Protein AF-A0A3M4VG37-F1 (afdb_monomer)

Foldseek 3Di:
DDPPPPPFLQQPFFFDPLLLVLLVDAPDDDPDDPDDLVPDQKFWEQEWAKAWWFFPPWPCRPPTQAADPQQQEDPDDDDDGTGIAIAHDWFFKKWKQFPVVLDIWIFTAHLSQLWTATFDDDPVNQQAQDGDGPGGTANTDMDGQQIKMWMAIDNGGGGNVVRVCCSPDPVCSVVHTDIDGSVVCLVPVGDHQKHQLVCCCSGHDLEHENGGDPPQTCVVPQAGQDQDDDDPPDPDRRMHHHRHYSSSNSSRDNGSRSHMYGYHYDVHD

Nearest PDB structures (foldseek):
  2w2x-assembly2_C  TM=2.788E-01  e=9.645E-01  Homo sapiens
  2k2j-assembly1_A  TM=3.184E-01  e=2.415E+00  unclassified
  8xuu-assembly1_A  TM=2.069E-01  e=2.272E+00  Severe acute respiratory syndrome coronavirus 2
  8whu-assembly1_C  TM=1.652E-01  e=6.428E+00  Severe acute respiratory syndrome coronavirus 2

Secondary structure (DSSP, 8-state):
------------TT--HHHHHHHHS-SS-SS-SS--TTSSSEEEEEEEEEEE---TTSSSTT---PPPGGG----PPPPSS--EEEEE--SEEEEEEETTTTEEEEEEE-TTT--EEEE---TTTTT-S-----SPEESSEEEETT-EEEEEEESSPPPHHHHHHHHH-HHHHHHHSEEEEHHHHHHHS--TTEEEGGGHHHHBTTEESSS-----TTTTSSS-SSPPP--TT--SPPP----EEHHHHHHHSS-TTS-EEEEE-----

Mean predicted aligned error: 6.9 Å

Structure (mmCIF, N/CA/C/O backbone):
data_AF-A0A3M4VG37-F1
#
_entry.id   AF-A0A3M4VG37-F1
#
loop_
_atom_site.group_PDB
_atom_site.id
_atom_site.type_symbol
_atom_site.label_atom_id
_atom_site.label_alt_id
_atom_site.label_comp_id
_atom_site.label_asym_id
_atom_site.label_entity_id
_atom_site.label_seq_id
_atom_site.pdbx_PDB_ins_code
_atom_site.Cartn_x
_atom_site.Cartn_y
_atom_site.Cartn_z
_atom_site.occupancy
_atom_site.B_iso_or_equiv
_atom_site.auth_seq_id
_atom_site.auth_comp_id
_atom_site.auth_asym_id
_atom_site.auth_atom_id
_atom_site.pdbx_PDB_model_num
ATOM 1 N N . MET A 1 1 ? 13.703 36.104 -24.703 1.00 35.47 1 MET A N 1
ATOM 2 C CA . MET A 1 1 ? 13.806 34.677 -24.328 1.00 35.47 1 MET A CA 1
ATOM 3 C C . MET A 1 1 ? 13.484 34.556 -22.850 1.00 35.47 1 MET A C 1
ATOM 5 O O . MET A 1 1 ? 14.279 35.004 -22.038 1.00 35.47 1 MET A O 1
ATOM 9 N N . LYS A 1 2 ? 12.291 34.064 -22.498 1.00 29.88 2 LYS A N 1
ATOM 10 C CA . LYS A 1 2 ? 11.946 33.754 -21.105 1.00 29.88 2 LYS A CA 1
ATOM 11 C C . LYS A 1 2 ? 12.393 32.321 -20.839 1.00 29.88 2 LYS A C 1
ATOM 13 O O . LYS A 1 2 ? 11.834 31.387 -21.402 1.00 29.88 2 LYS A O 1
ATOM 18 N N . THR A 1 3 ? 13.442 32.170 -20.045 1.00 31.95 3 THR A N 1
ATOM 19 C CA . THR A 1 3 ? 13.878 30.897 -19.477 1.00 31.95 3 THR A CA 1
ATOM 20 C C . THR A 1 3 ? 12.793 30.422 -18.514 1.00 31.95 3 THR A C 1
ATOM 22 O O . THR A 1 3 ? 12.693 30.907 -17.389 1.00 31.95 3 THR A O 1
ATOM 25 N N . HIS A 1 4 ? 11.942 29.500 -18.962 1.00 31.55 4 HIS A N 1
ATOM 26 C CA . HIS A 1 4 ? 11.122 28.713 -18.049 1.00 31.55 4 HIS A CA 1
ATOM 27 C C . HIS A 1 4 ? 12.062 27.757 -17.314 1.00 31.55 4 HIS A C 1
ATOM 29 O O . HIS A 1 4 ? 12.487 26.740 -17.854 1.00 31.55 4 HIS A O 1
ATOM 35 N N . ALA A 1 5 ? 12.437 28.123 -16.090 1.00 33.31 5 ALA A N 1
ATOM 36 C CA . ALA A 1 5 ? 12.978 27.166 -15.146 1.00 33.31 5 ALA A CA 1
ATOM 37 C C . ALA A 1 5 ? 11.839 26.206 -14.788 1.00 33.31 5 ALA A C 1
ATOM 39 O O . ALA A 1 5 ? 10.985 26.524 -13.962 1.00 33.31 5 ALA A O 1
ATOM 40 N N . THR A 1 6 ? 11.790 25.056 -15.457 1.00 32.72 6 THR A N 1
ATOM 41 C CA . THR A 1 6 ? 10.975 23.925 -15.022 1.00 32.72 6 THR A CA 1
ATOM 42 C C . THR A 1 6 ? 11.523 23.488 -13.670 1.00 32.72 6 THR A C 1
ATOM 44 O O . THR A 1 6 ? 12.530 22.782 -13.591 1.00 32.72 6 THR A O 1
ATOM 47 N N . VAL A 1 7 ? 10.908 23.968 -12.590 1.00 34.19 7 VAL A N 1
ATOM 48 C CA . VAL A 1 7 ? 11.133 23.428 -11.251 1.00 34.19 7 VAL A CA 1
ATOM 49 C C . VAL A 1 7 ? 10.607 22.001 -11.302 1.00 34.19 7 VAL A C 1
ATOM 51 O O . VAL A 1 7 ? 9.405 21.779 -11.206 1.00 34.19 7 VAL A O 1
ATOM 54 N N . ARG A 1 8 ? 11.501 21.032 -11.533 1.00 38.19 8 ARG A N 1
ATOM 55 C CA . ARG A 1 8 ? 11.167 19.618 -11.358 1.00 38.19 8 ARG A CA 1
ATOM 56 C C . ARG A 1 8 ? 10.624 19.465 -9.935 1.00 38.19 8 ARG A C 1
ATOM 58 O O . ARG A 1 8 ? 11.316 19.905 -9.009 1.00 38.19 8 ARG A O 1
ATOM 65 N N . PRO A 1 9 ? 9.436 18.876 -9.726 1.00 43.72 9 PRO A N 1
ATOM 66 C CA . PRO A 1 9 ? 8.997 18.564 -8.380 1.00 43.72 9 PRO A CA 1
ATOM 67 C C . PRO A 1 9 ? 10.069 17.678 -7.743 1.00 43.72 9 PRO A C 1
ATOM 69 O O . PRO A 1 9 ? 10.411 16.618 -8.264 1.00 43.72 9 PRO A O 1
ATOM 72 N N . MET A 1 10 ? 10.672 18.150 -6.650 1.00 51.19 10 MET A N 1
ATOM 73 C CA . MET A 1 10 ? 11.638 17.362 -5.892 1.00 51.19 10 MET A CA 1
ATOM 74 C C . MET A 1 10 ? 10.906 16.152 -5.313 1.00 51.19 10 MET A C 1
ATOM 76 O O . MET A 1 10 ? 10.253 16.247 -4.277 1.00 51.19 10 MET A O 1
ATOM 80 N N . THR A 1 11 ? 11.012 15.011 -5.980 1.00 59.09 11 THR A N 1
ATOM 81 C CA . THR A 1 11 ? 10.562 13.720 -5.459 1.00 59.09 11 THR A CA 1
ATOM 82 C C . THR A 1 11 ? 11.385 13.406 -4.212 1.00 59.09 11 THR A C 1
ATOM 84 O O . THR A 1 11 ? 12.612 13.348 -4.292 1.00 59.09 11 THR A O 1
ATOM 87 N N . LYS A 1 12 ? 10.758 13.238 -3.045 1.00 79.06 12 LYS A N 1
ATOM 88 C CA . LYS A 1 12 ? 11.485 13.194 -1.757 1.00 79.06 12 LYS A CA 1
ATOM 89 C C . LYS A 1 12 ? 11.958 11.795 -1.347 1.00 79.06 12 LYS A C 1
ATOM 91 O O . LYS A 1 12 ? 12.623 11.649 -0.328 1.00 79.06 12 LYS A O 1
ATOM 96 N N . LYS A 1 13 ? 11.682 10.770 -2.159 1.00 92.88 13 LYS A N 1
ATOM 97 C CA . LYS A 1 13 ? 11.879 9.350 -1.813 1.00 92.88 13 LYS A CA 1
ATOM 98 C C . LYS A 1 13 ? 13.266 8.786 -2.169 1.00 92.88 13 LYS A C 1
ATOM 100 O O . LYS A 1 13 ? 13.435 7.575 -2.232 1.00 92.88 13 LYS A O 1
ATOM 105 N N . HIS A 1 14 ? 14.275 9.635 -2.387 1.00 91.06 14 HIS A N 1
ATOM 106 C CA . HIS A 1 14 ? 15.647 9.223 -2.767 1.00 91.06 14 HIS A CA 1
ATOM 107 C C . HIS A 1 14 ? 16.494 8.673 -1.605 1.00 91.06 14 HIS A C 1
ATOM 109 O O . HIS A 1 14 ? 17.624 8.212 -1.810 1.00 91.06 14 HIS A O 1
ATOM 115 N N . GLY A 1 15 ? 15.973 8.740 -0.378 1.00 87.00 15 GLY A N 1
ATOM 116 C CA . GLY A 1 15 ? 16.678 8.313 0.823 1.00 87.00 15 GLY A CA 1
ATOM 117 C C . GLY A 1 15 ? 17.767 9.303 1.223 1.00 87.00 15 GLY A C 1
ATOM 118 O O . GLY A 1 15 ? 18.923 9.167 0.818 1.00 87.00 15 GLY A O 1
ATOM 119 N N . THR A 1 16 ? 17.415 10.282 2.047 1.00 90.69 16 THR A N 1
ATOM 120 C CA . THR A 1 16 ? 18.347 11.230 2.668 1.00 90.69 16 THR A CA 1
ATOM 121 C C . THR A 1 16 ? 19.398 10.517 3.527 1.00 90.69 16 THR A C 1
ATOM 123 O O . THR A 1 16 ? 19.263 9.347 3.896 1.00 90.69 16 THR A O 1
ATOM 126 N N . LEU A 1 17 ? 20.466 11.228 3.908 1.00 89.25 17 LEU A N 1
ATOM 127 C CA . LEU A 1 17 ? 21.477 10.679 4.819 1.00 89.25 17 LEU A CA 1
ATOM 128 C C . LEU A 1 17 ? 20.859 10.214 6.149 1.00 89.25 17 LEU A C 1
ATOM 130 O O . LEU A 1 17 ? 21.257 9.176 6.679 1.00 89.25 17 LEU A O 1
ATOM 134 N N . GLN A 1 18 ? 19.887 10.961 6.679 1.00 89.06 18 GLN A N 1
ATOM 135 C CA . GLN A 1 18 ? 19.190 10.609 7.915 1.00 89.06 18 GLN A CA 1
ATOM 136 C C . GLN A 1 18 ? 18.377 9.322 7.753 1.00 89.06 18 GLN A C 1
ATOM 138 O O . GLN A 1 18 ? 18.477 8.437 8.598 1.00 89.06 18 GLN A O 1
ATOM 143 N N . GLU A 1 19 ? 17.647 9.176 6.651 1.00 92.12 19 GLU A N 1
ATOM 144 C CA . GLU A 1 19 ? 16.855 7.978 6.353 1.00 92.12 19 GLU A CA 1
ATOM 145 C C . GLU A 1 19 ? 17.741 6.751 6.153 1.00 92.12 19 GLU A C 1
ATOM 147 O O . GLU A 1 19 ? 17.503 5.711 6.759 1.00 92.12 19 GLU A O 1
ATOM 152 N N . ARG A 1 20 ? 18.848 6.879 5.415 1.00 91.62 20 ARG A N 1
ATOM 153 C CA . ARG A 1 20 ? 19.833 5.795 5.262 1.00 91.62 20 ARG A CA 1
ATOM 154 C C . ARG A 1 20 ? 20.447 5.377 6.596 1.00 91.62 20 ARG A C 1
ATOM 156 O O . ARG A 1 20 ? 20.689 4.193 6.813 1.00 91.62 20 ARG A O 1
ATOM 163 N N . ARG A 1 21 ? 20.707 6.330 7.499 1.00 88.12 21 ARG A N 1
ATOM 164 C CA . ARG A 1 21 ? 21.169 6.028 8.864 1.00 88.12 21 ARG A CA 1
ATOM 165 C C . ARG A 1 21 ? 20.077 5.316 9.661 1.00 88.12 21 ARG A C 1
ATOM 167 O O . ARG A 1 21 ? 20.356 4.273 10.244 1.00 88.12 21 ARG A O 1
ATOM 174 N N . GLY A 1 22 ? 18.849 5.829 9.631 1.00 85.75 22 GLY A N 1
ATOM 175 C CA . GLY A 1 22 ? 17.688 5.222 10.286 1.00 85.75 22 GLY A CA 1
ATOM 176 C C . GLY A 1 22 ? 17.331 3.836 9.743 1.00 85.75 22 GLY A C 1
ATOM 177 O O . GLY A 1 22 ? 16.797 3.020 10.479 1.00 85.75 22 GLY A O 1
ATOM 178 N N . ALA A 1 23 ? 17.664 3.541 8.484 1.00 86.69 23 ALA A N 1
ATOM 179 C CA . ALA A 1 23 ? 17.475 2.235 7.855 1.00 86.69 23 ALA A CA 1
ATOM 180 C C . ALA A 1 23 ? 18.601 1.232 8.171 1.00 86.69 23 ALA A C 1
ATOM 182 O O . ALA A 1 23 ? 18.433 0.036 7.946 1.00 86.69 23 ALA A O 1
ATOM 183 N N . ARG A 1 24 ? 19.746 1.696 8.694 1.00 84.12 24 ARG A N 1
ATOM 184 C CA . ARG A 1 24 ? 20.880 0.844 9.101 1.00 84.12 24 ARG A CA 1
ATOM 185 C C . ARG A 1 24 ? 20.904 0.536 10.589 1.00 84.12 24 ARG A C 1
ATOM 187 O O . ARG A 1 24 ? 21.300 -0.558 10.971 1.00 84.12 24 ARG A O 1
ATOM 194 N N . PHE A 1 25 ? 20.536 1.509 11.416 1.00 75.94 25 PHE A N 1
ATOM 195 C CA . PHE A 1 25 ? 20.548 1.372 12.867 1.00 75.94 25 PHE A CA 1
ATOM 196 C C . PHE A 1 25 ? 19.124 1.245 13.370 1.00 75.94 25 PHE A C 1
ATOM 198 O O . PHE A 1 25 ? 18.238 1.960 12.905 1.00 75.94 25 PHE A O 1
ATOM 205 N N . ASP A 1 26 ? 18.887 0.317 14.288 1.00 67.69 26 ASP A N 1
ATOM 206 C CA . ASP A 1 26 ? 17.585 0.227 14.933 1.00 67.69 26 ASP A CA 1
ATOM 207 C C . ASP A 1 26 ? 17.394 1.454 15.825 1.00 67.69 26 ASP A C 1
ATOM 209 O O . ASP A 1 26 ? 18.296 1.857 16.556 1.00 67.69 26 ASP A O 1
ATOM 213 N N . LYS A 1 27 ? 16.198 2.047 15.783 1.00 67.56 27 LYS A N 1
ATOM 214 C CA . LYS A 1 27 ? 15.814 3.134 16.699 1.00 67.56 27 LYS A CA 1
ATOM 215 C C . LYS A 1 27 ? 15.576 2.625 18.133 1.00 67.56 27 LYS A C 1
ATOM 217 O O . LYS A 1 27 ? 15.272 3.411 19.025 1.00 67.56 27 LYS A O 1
ATOM 222 N N . SER A 1 28 ? 15.726 1.316 18.356 1.00 52.03 28 SER A N 1
ATOM 223 C CA . SER A 1 28 ? 15.641 0.662 19.662 1.00 52.03 28 SER A CA 1
ATOM 224 C C . SER A 1 28 ? 17.012 0.658 20.360 1.00 52.03 28 SER A C 1
ATOM 226 O O . SER A 1 28 ? 18.006 0.320 19.720 1.00 52.03 28 SER A O 1
ATOM 228 N N . PRO A 1 29 ? 17.104 0.987 21.663 1.00 44.47 29 PRO A N 1
ATOM 229 C CA . PRO A 1 29 ? 18.380 1.030 22.377 1.00 44.47 29 PRO A CA 1
ATOM 230 C C . PRO A 1 29 ? 19.070 -0.345 22.467 1.00 44.47 29 PRO A C 1
ATOM 232 O O . PRO A 1 29 ? 18.426 -1.394 22.544 1.00 44.47 29 PRO A O 1
ATOM 235 N N . SER A 1 30 ? 20.404 -0.293 22.499 1.00 45.81 30 SER A N 1
ATOM 236 C CA . SER A 1 30 ? 21.427 -1.293 22.138 1.00 45.81 30 SER A CA 1
ATOM 237 C C . SER A 1 30 ? 21.475 -2.633 22.894 1.00 45.81 30 SER A C 1
ATOM 239 O O . SER A 1 30 ? 22.479 -3.332 22.808 1.00 45.81 30 SER A O 1
ATOM 241 N N . SER A 1 31 ? 20.434 -3.030 23.627 1.00 40.06 31 SER A N 1
ATOM 242 C CA . SER A 1 31 ? 20.421 -4.298 24.382 1.00 40.06 31 SER A CA 1
ATOM 243 C C . SER A 1 31 ? 19.651 -5.435 23.695 1.00 40.06 31 SER A C 1
ATOM 245 O O . SER A 1 31 ? 19.297 -6.418 24.344 1.00 40.06 31 SER A O 1
ATOM 247 N N . ALA A 1 32 ? 19.338 -5.329 22.406 1.00 40.19 32 ALA A N 1
ATOM 248 C CA . ALA A 1 32 ? 18.597 -6.373 21.711 1.00 40.19 32 ALA A CA 1
ATOM 249 C C . ALA A 1 32 ? 19.204 -6.640 20.337 1.00 40.19 32 ALA A C 1
ATOM 251 O O . ALA A 1 32 ? 18.885 -5.979 19.356 1.00 40.19 32 ALA A O 1
ATOM 252 N N . THR A 1 33 ? 20.016 -7.691 20.254 1.00 40.53 33 THR A N 1
ATOM 253 C CA . THR A 1 33 ? 19.968 -8.591 19.099 1.00 40.53 33 THR A CA 1
ATOM 254 C C . THR A 1 33 ? 18.494 -8.837 18.769 1.00 40.53 33 THR A C 1
ATOM 256 O O . THR A 1 33 ? 17.703 -8.982 19.697 1.00 40.53 33 THR A O 1
ATOM 259 N N . CYS A 1 34 ? 18.131 -8.828 17.487 1.00 48.66 34 CYS A N 1
ATOM 260 C CA . CYS A 1 34 ? 16.787 -8.984 16.911 1.00 48.66 34 CYS A CA 1
ATOM 261 C C . CYS A 1 34 ? 15.961 -10.151 17.520 1.00 48.66 34 CYS A C 1
ATOM 263 O O . CYS A 1 34 ? 15.802 -11.199 16.905 1.00 48.66 34 CYS A O 1
ATOM 265 N N . ALA A 1 35 ? 15.500 -10.011 18.767 1.00 43.69 35 ALA A N 1
ATOM 266 C CA . ALA A 1 35 ? 15.023 -11.127 19.589 1.00 43.69 35 ALA A CA 1
ATOM 267 C C . ALA A 1 35 ? 13.894 -10.750 20.568 1.00 43.69 35 ALA A C 1
ATOM 269 O O . ALA A 1 35 ? 13.543 -11.551 21.426 1.00 43.69 35 ALA A O 1
ATOM 270 N N . CYS A 1 36 ? 13.275 -9.569 20.458 1.00 43.66 36 CYS A N 1
ATOM 271 C CA . CYS A 1 36 ? 12.002 -9.327 21.149 1.00 43.66 36 CYS A CA 1
ATOM 272 C C . CYS A 1 36 ? 11.150 -8.278 20.417 1.00 43.66 36 CYS A C 1
ATOM 274 O O . CYS A 1 36 ? 11.312 -7.073 20.606 1.00 43.66 36 CYS A O 1
ATOM 276 N N . SER A 1 37 ? 10.240 -8.771 19.579 1.00 45.16 37 SER A N 1
ATOM 277 C CA . SER A 1 37 ? 9.314 -8.071 18.673 1.00 45.16 37 SER A CA 1
ATOM 278 C C . SER A 1 37 ? 8.102 -7.408 19.360 1.00 45.16 37 SER A C 1
ATOM 280 O O . SER A 1 37 ? 7.092 -7.138 18.716 1.00 45.16 37 SER A O 1
ATOM 282 N N . LEU A 1 38 ? 8.177 -7.137 20.668 1.00 50.97 38 LEU A N 1
ATOM 283 C CA . LEU A 1 38 ? 7.037 -6.704 21.498 1.00 50.97 38 LEU A CA 1
ATOM 284 C C . LEU A 1 38 ? 7.180 -5.295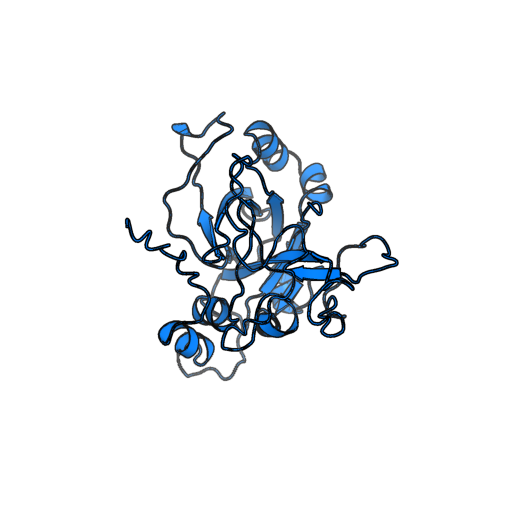 22.103 1.00 50.97 38 LEU A C 1
ATOM 286 O O . LEU A 1 38 ? 6.348 -4.898 22.914 1.00 50.97 38 LEU A O 1
ATOM 290 N N . LYS A 1 39 ? 8.232 -4.534 21.766 1.00 50.72 39 LYS A N 1
ATOM 291 C CA . LYS A 1 39 ? 8.561 -3.287 22.490 1.00 50.72 39 LYS A CA 1
ATOM 292 C C . LYS A 1 39 ? 7.771 -2.048 22.057 1.00 50.72 39 LYS A C 1
ATOM 294 O O . LYS A 1 39 ? 7.610 -1.143 22.868 1.00 50.72 39 LYS A O 1
ATOM 299 N N . THR A 1 40 ? 7.260 -1.990 20.831 1.00 60.28 40 THR A N 1
ATOM 300 C CA . THR A 1 40 ? 6.315 -0.944 20.408 1.00 60.28 40 THR A CA 1
ATOM 301 C C . THR A 1 40 ? 4.897 -1.503 20.435 1.00 60.28 40 THR A C 1
ATOM 303 O O . THR A 1 40 ? 4.662 -2.590 19.912 1.00 60.28 40 THR A O 1
ATOM 306 N N . ALA A 1 41 ? 3.955 -0.785 21.057 1.00 83.19 41 ALA A N 1
ATOM 307 C CA . ALA A 1 41 ? 2.544 -1.194 21.109 1.00 83.19 41 ALA A CA 1
ATOM 308 C C . ALA A 1 41 ? 1.915 -1.285 19.706 1.00 83.19 41 ALA A C 1
ATOM 310 O O . ALA A 1 41 ? 1.026 -2.106 19.467 1.00 83.19 41 ALA A O 1
ATOM 311 N N . ASP A 1 42 ? 2.461 -0.500 18.779 1.00 92.56 42 ASP A N 1
ATOM 312 C CA . ASP A 1 42 ? 1.979 -0.368 17.418 1.00 92.56 42 ASP A CA 1
ATOM 313 C C . ASP A 1 42 ? 2.941 -0.974 16.393 1.00 92.56 42 ASP A C 1
ATOM 315 O O . ASP A 1 42 ? 4.143 -1.139 16.629 1.00 92.56 42 ASP A O 1
ATOM 319 N N . ILE A 1 43 ? 2.387 -1.278 15.227 1.00 95.12 43 ILE A N 1
ATOM 320 C CA . ILE A 1 43 ? 3.075 -1.776 14.041 1.00 95.12 43 ILE A CA 1
ATOM 321 C C . ILE A 1 43 ? 2.895 -0.782 12.897 1.00 95.12 43 ILE A C 1
ATOM 323 O O . ILE A 1 43 ? 1.799 -0.255 12.692 1.00 95.12 43 ILE A O 1
ATOM 327 N N . ALA A 1 44 ? 3.976 -0.518 12.157 1.00 97.12 44 ALA A N 1
ATOM 328 C CA . ALA A 1 44 ? 3.893 0.304 10.960 1.00 97.12 44 ALA A CA 1
ATOM 329 C C . ALA A 1 44 ? 3.483 -0.546 9.750 1.00 97.12 44 ALA A C 1
ATOM 331 O O . ALA A 1 44 ? 3.987 -1.655 9.539 1.00 97.12 44 ALA A O 1
ATOM 332 N N . ILE A 1 45 ? 2.571 -0.002 8.952 1.00 98.56 45 ILE A N 1
ATOM 333 C CA . ILE A 1 45 ? 1.975 -0.651 7.787 1.00 98.56 45 ILE A CA 1
ATOM 334 C C . ILE A 1 45 ? 2.236 0.241 6.576 1.00 98.56 45 ILE A C 1
ATOM 336 O O . ILE A 1 45 ? 1.774 1.381 6.537 1.00 98.56 45 ILE A O 1
ATOM 340 N N . VAL A 1 46 ? 2.963 -0.268 5.584 1.00 98.62 46 VAL A N 1
ATOM 341 C CA . VAL A 1 46 ? 3.206 0.430 4.315 1.00 98.62 46 VAL A C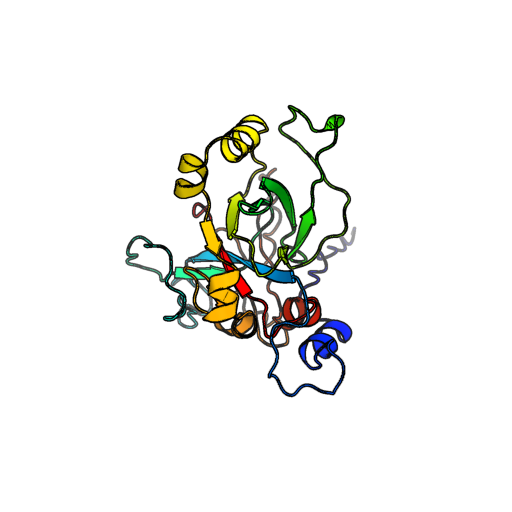A 1
ATOM 342 C C . VAL A 1 46 ? 2.257 -0.129 3.254 1.00 98.62 46 VAL A C 1
ATOM 344 O O . VAL A 1 46 ? 2.460 -1.253 2.785 1.00 98.62 46 VAL A O 1
ATOM 347 N N . PRO A 1 47 ? 1.198 0.601 2.873 1.00 98.31 47 PRO A N 1
ATOM 348 C CA . PRO A 1 47 ? 0.315 0.145 1.819 1.00 98.31 47 PRO A CA 1
ATOM 349 C C . PRO A 1 47 ? 1.002 0.272 0.453 1.00 98.31 47 PRO A C 1
ATOM 351 O O . PRO A 1 47 ? 1.637 1.275 0.130 1.00 98.31 47 PRO A O 1
ATOM 354 N N . VAL A 1 48 ? 0.858 -0.772 -0.350 1.00 98.31 48 VAL A N 1
ATOM 355 C CA . VAL A 1 48 ? 1.250 -0.844 -1.760 1.00 98.31 48 VAL A CA 1
ATOM 356 C C . VAL A 1 48 ? 0.040 -1.328 -2.556 1.00 98.31 48 VAL A C 1
ATOM 358 O O . VAL A 1 48 ? -0.995 -1.639 -1.972 1.00 98.31 48 VAL A O 1
ATOM 361 N N . ARG A 1 49 ? 0.143 -1.417 -3.878 1.00 97.19 49 ARG A N 1
ATOM 362 C CA . ARG A 1 49 ? -0.941 -1.914 -4.734 1.00 97.19 49 ARG A CA 1
ATOM 363 C C . ARG A 1 49 ? -0.487 -3.034 -5.647 1.00 97.19 49 ARG A C 1
ATOM 365 O O . ARG A 1 49 ? 0.686 -3.101 -6.025 1.00 97.19 49 ARG A O 1
ATOM 372 N N . TYR A 1 50 ? -1.438 -3.867 -6.049 1.00 96.31 50 TYR A N 1
ATOM 373 C CA . TYR A 1 50 ? -1.261 -4.710 -7.225 1.00 96.31 50 TYR A CA 1
ATOM 374 C C . TYR A 1 50 ? -1.130 -3.846 -8.480 1.00 96.31 50 TYR A C 1
ATOM 376 O O . TYR A 1 50 ? -1.808 -2.832 -8.632 1.00 96.31 50 TYR A O 1
ATOM 384 N N . ALA A 1 51 ? -0.256 -4.256 -9.389 1.00 95.31 51 ALA A N 1
ATOM 385 C CA . ALA A 1 51 ? -0.092 -3.622 -10.686 1.00 95.31 51 ALA A CA 1
ATOM 386 C C . ALA A 1 51 ? 0.336 -4.649 -11.736 1.00 95.31 51 ALA A C 1
ATOM 388 O O . ALA A 1 51 ? 0.717 -5.778 -11.419 1.00 95.31 51 ALA A O 1
ATOM 389 N N . LEU A 1 52 ? 0.292 -4.237 -12.999 1.00 95.06 52 LEU A N 1
ATOM 390 C CA . LEU A 1 52 ? 0.939 -4.971 -14.078 1.00 95.06 52 LEU A CA 1
ATOM 391 C C . LEU A 1 52 ? 2.442 -4.694 -14.044 1.00 95.06 52 LEU A C 1
ATOM 393 O O . LEU A 1 52 ? 2.867 -3.553 -13.855 1.00 95.06 52 LEU A O 1
ATOM 397 N N . ASP A 1 53 ? 3.224 -5.750 -14.223 1.00 95.38 53 ASP A N 1
ATOM 398 C CA . ASP A 1 53 ? 4.671 -5.670 -14.385 1.00 95.38 53 ASP A CA 1
ATOM 399 C C . ASP A 1 53 ? 5.036 -5.051 -15.748 1.00 95.38 53 ASP A C 1
ATOM 401 O O . ASP A 1 53 ? 4.154 -4.698 -16.548 1.00 95.38 53 ASP A O 1
ATOM 405 N N . ARG A 1 54 ? 6.342 -4.908 -16.001 1.00 94.62 54 ARG A N 1
ATOM 406 C CA . ARG A 1 54 ? 6.880 -4.331 -17.237 1.00 94.62 54 ARG A CA 1
ATOM 407 C C . ARG A 1 54 ? 6.249 -4.997 -18.457 1.00 94.62 54 ARG A C 1
ATOM 409 O O . ARG A 1 54 ? 6.042 -6.212 -18.501 1.00 94.62 54 ARG A O 1
ATOM 416 N N . SER A 1 55 ? 5.884 -4.174 -19.433 1.00 93.25 55 SER A N 1
ATOM 417 C CA . SER A 1 55 ? 5.318 -4.662 -20.685 1.00 93.25 55 SER A CA 1
ATOM 418 C C . SER A 1 55 ? 6.412 -5.043 -21.672 1.00 93.25 55 SER A C 1
ATOM 420 O O . SER A 1 55 ? 7.578 -4.737 -21.461 1.00 93.25 55 SER A O 1
ATOM 422 N N . HIS A 1 56 ? 6.033 -5.634 -22.804 1.00 92.06 56 HIS A N 1
ATOM 423 C CA . HIS A 1 56 ? 6.950 -5.862 -23.922 1.00 92.06 56 HIS A CA 1
ATOM 424 C C . HIS A 1 56 ? 7.398 -4.578 -24.647 1.00 92.06 56 HIS A C 1
ATOM 426 O O . HIS A 1 56 ? 8.305 -4.653 -25.470 1.00 92.06 56 HIS A O 1
ATOM 432 N N . TYR A 1 57 ? 6.764 -3.432 -24.375 1.00 91.94 57 TYR A N 1
ATOM 433 C CA . TYR A 1 57 ? 7.165 -2.100 -24.845 1.00 91.94 57 TYR A CA 1
ATOM 434 C C . TYR A 1 57 ? 8.012 -1.330 -23.821 1.00 91.94 57 TYR A C 1
ATOM 436 O O . TYR A 1 57 ? 8.452 -0.220 -24.123 1.00 91.94 57 TYR A O 1
ATOM 444 N N . ASP A 1 58 ? 8.222 -1.883 -22.621 1.00 94.25 58 ASP A N 1
ATOM 445 C CA . ASP A 1 58 ? 9.156 -1.308 -21.654 1.00 94.25 58 ASP A CA 1
ATOM 446 C C . ASP A 1 58 ? 10.576 -1.296 -22.245 1.00 94.25 58 ASP A C 1
ATOM 448 O O . ASP A 1 58 ? 10.915 -2.092 -23.124 1.00 94.25 58 ASP A O 1
ATOM 452 N N . VAL A 1 59 ? 11.414 -0.375 -21.772 1.00 92.88 59 VAL A N 1
ATOM 453 C CA . VAL A 1 59 ? 12.797 -0.241 -22.242 1.00 92.88 59 VAL A CA 1
ATOM 454 C C . VAL A 1 59 ? 13.668 -1.444 -21.871 1.00 92.88 59 VAL A C 1
ATOM 456 O O . VAL A 1 59 ? 14.626 -1.734 -22.585 1.00 92.88 59 VAL A O 1
ATOM 459 N N . ASP A 1 60 ? 13.329 -2.152 -20.790 1.00 94.38 60 ASP A N 1
ATOM 460 C CA . ASP A 1 60 ? 13.919 -3.438 -20.424 1.00 94.38 60 ASP A CA 1
ATOM 461 C C . ASP A 1 60 ? 12.804 -4.408 -19.979 1.00 94.38 60 ASP A C 1
ATOM 463 O O . ASP A 1 60 ? 12.528 -4.563 -18.780 1.00 94.38 60 ASP A O 1
ATOM 467 N N . PRO A 1 61 ? 12.133 -5.062 -20.949 1.00 92.69 61 PRO A N 1
ATOM 468 C CA . PRO A 1 61 ? 10.947 -5.883 -20.715 1.00 92.69 61 PRO A CA 1
ATOM 469 C C . PRO A 1 61 ? 11.263 -7.217 -20.019 1.00 92.69 61 PRO A C 1
ATOM 471 O O . PRO A 1 61 ? 10.353 -7.906 -19.562 1.00 92.69 61 PRO A O 1
ATOM 474 N N . ALA A 1 62 ? 12.541 -7.609 -19.945 1.00 93.38 62 ALA A N 1
ATOM 475 C CA . ALA A 1 62 ? 12.972 -8.848 -19.300 1.00 93.38 62 ALA A CA 1
ATOM 476 C C . ALA A 1 62 ? 13.204 -8.677 -17.788 1.00 93.38 62 ALA A C 1
ATOM 478 O O . ALA A 1 62 ? 13.184 -9.663 -17.047 1.00 93.38 62 ALA A O 1
ATOM 479 N N . GLN A 1 63 ? 13.398 -7.444 -17.313 1.00 94.50 63 GLN A N 1
ATOM 480 C CA . GLN A 1 63 ? 13.654 -7.131 -15.907 1.00 94.50 63 GLN A CA 1
ATOM 481 C C . GLN A 1 63 ? 12.354 -7.087 -15.080 1.00 94.50 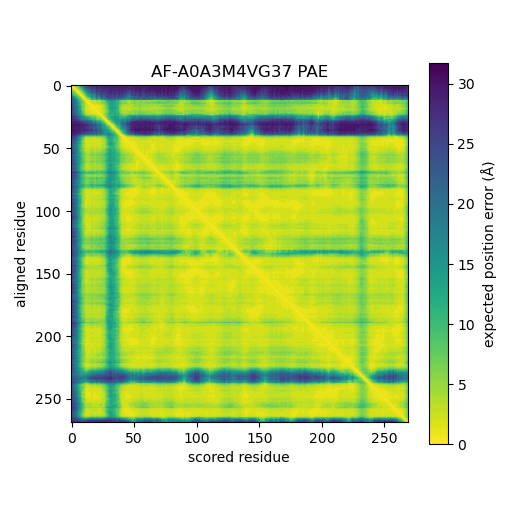63 GLN A C 1
ATOM 483 O O . GLN A 1 63 ? 11.964 -6.065 -14.512 1.00 94.50 63 GLN A O 1
ATOM 488 N N . LEU A 1 64 ? 11.673 -8.229 -15.020 1.00 94.62 64 LEU A N 1
ATOM 489 C CA . LEU A 1 64 ? 10.423 -8.417 -14.287 1.00 94.62 64 LEU A CA 1
ATOM 490 C C . LEU A 1 64 ? 10.649 -8.485 -12.771 1.00 94.62 64 LEU A C 1
ATOM 492 O O . LEU A 1 64 ? 11.701 -8.916 -12.288 1.00 94.62 64 LEU A O 1
ATOM 496 N N . LYS A 1 65 ? 9.615 -8.132 -12.008 1.00 96.31 65 LYS A N 1
ATOM 497 C CA . LYS A 1 65 ? 9.572 -8.268 -10.548 1.00 96.31 65 LYS A CA 1
ATOM 498 C C . LYS A 1 65 ? 8.228 -8.869 -10.131 1.00 96.31 65 LYS A C 1
ATOM 500 O O . LYS A 1 65 ? 7.384 -8.170 -9.576 1.00 96.31 65 LYS A O 1
ATOM 505 N N . PRO A 1 66 ? 7.992 -10.159 -10.410 1.00 95.62 66 PRO A N 1
ATOM 506 C CA . PRO A 1 66 ? 6.691 -10.775 -10.193 1.00 95.62 66 PRO A CA 1
ATOM 507 C C . PRO A 1 66 ? 6.319 -10.826 -8.708 1.00 95.62 66 PRO A C 1
ATOM 509 O O . PRO A 1 66 ? 7.184 -10.777 -7.830 1.00 95.62 66 PRO A O 1
ATOM 512 N N . LEU A 1 67 ? 5.022 -10.989 -8.431 1.00 96.56 67 LEU A N 1
ATOM 513 C CA . LEU A 1 67 ? 4.504 -11.182 -7.075 1.00 96.56 67 LEU A CA 1
ATOM 514 C C . LEU A 1 67 ? 5.292 -12.268 -6.301 1.00 96.56 67 LEU A C 1
ATOM 516 O O . LEU A 1 67 ? 5.338 -13.422 -6.741 1.00 96.56 67 LEU A O 1
ATOM 520 N N . PRO A 1 68 ? 5.891 -11.949 -5.135 1.00 94.44 68 PRO A N 1
ATOM 521 C CA . PRO A 1 68 ? 6.678 -12.917 -4.369 1.00 94.44 68 PRO A CA 1
ATOM 522 C C . PRO A 1 68 ? 5.867 -14.135 -3.912 1.00 94.44 68 PRO A C 1
ATOM 524 O O . PRO A 1 68 ? 4.792 -13.988 -3.346 1.00 94.44 68 PRO A O 1
ATOM 527 N N . ALA A 1 69 ? 6.396 -15.353 -4.043 1.00 90.88 69 ALA A N 1
ATOM 528 C CA . ALA A 1 69 ? 5.631 -16.586 -3.786 1.00 90.88 69 ALA A CA 1
ATOM 529 C C . ALA A 1 69 ? 4.995 -16.704 -2.380 1.00 90.88 69 ALA A C 1
ATOM 531 O O . ALA A 1 69 ? 3.998 -17.398 -2.213 1.00 90.88 69 ALA A O 1
ATOM 532 N N . ARG A 1 70 ? 5.557 -16.038 -1.361 1.00 86.38 70 ARG A N 1
ATOM 533 C CA . ARG A 1 70 ? 5.114 -16.156 0.041 1.00 86.38 70 ARG A CA 1
ATOM 534 C C . ARG A 1 70 ? 3.909 -15.290 0.420 1.00 86.38 70 ARG A C 1
ATOM 536 O O . ARG A 1 70 ? 3.372 -15.493 1.498 1.00 86.38 70 ARG A O 1
ATOM 543 N N . GLY A 1 71 ? 3.485 -14.341 -0.414 1.00 85.75 71 GLY A N 1
ATOM 544 C CA . GLY A 1 71 ? 2.536 -13.313 0.028 1.00 85.75 71 GLY A CA 1
ATOM 545 C C . GLY A 1 71 ? 1.056 -13.682 -0.009 1.00 85.75 71 GLY A C 1
ATOM 546 O O . GLY A 1 71 ? 0.253 -12.811 0.293 1.00 85.75 71 GLY A O 1
ATOM 547 N N . GLN A 1 72 ? 0.674 -14.918 -0.371 1.00 92.31 72 GLN A N 1
ATOM 548 C CA . GLN A 1 72 ? -0.732 -15.374 -0.379 1.00 92.31 72 GLN A CA 1
ATOM 549 C C . GLN A 1 72 ? -1.680 -14.335 -1.018 1.00 92.31 72 GLN A C 1
ATOM 551 O O . GLN A 1 72 ? -2.577 -13.789 -0.374 1.00 92.31 72 GLN A O 1
ATOM 556 N N . TRP A 1 73 ? -1.385 -13.981 -2.268 1.00 94.00 73 TRP A N 1
ATOM 557 C CA . TRP A 1 73 ? -2.016 -12.864 -2.969 1.00 94.00 73 TRP A CA 1
ATOM 558 C C . TRP A 1 73 ? -3.491 -13.106 -3.270 1.00 94.00 73 TRP A C 1
ATOM 560 O O . TRP A 1 73 ? -3.942 -14.250 -3.358 1.00 94.00 73 TRP A O 1
ATOM 570 N N . SER A 1 74 ? -4.215 -12.009 -3.491 1.00 89.38 74 SER A N 1
ATOM 571 C CA . SER A 1 74 ? -5.588 -12.038 -3.987 1.00 89.38 74 SER A CA 1
ATOM 572 C C . SER A 1 74 ? -5.668 -12.911 -5.253 1.00 89.38 74 SER A C 1
ATOM 574 O O . SER A 1 74 ? -4.717 -12.936 -6.043 1.00 89.38 74 SER A O 1
ATOM 576 N N . PRO A 1 75 ? -6.776 -13.638 -5.476 1.00 88.31 75 PRO A N 1
ATOM 577 C CA . PRO A 1 75 ? -6.948 -14.461 -6.668 1.00 88.31 75 PRO A CA 1
ATOM 578 C C . PRO A 1 75 ? -7.135 -13.566 -7.901 1.00 88.31 75 PRO A C 1
ATOM 580 O O . PRO A 1 75 ? -8.248 -13.195 -8.265 1.00 88.31 75 PRO A O 1
ATOM 583 N N . LEU A 1 76 ? -6.024 -13.193 -8.533 1.00 89.50 76 LEU A N 1
ATOM 584 C CA . LEU A 1 76 ? -6.018 -12.322 -9.704 1.00 89.50 76 LEU A CA 1
ATOM 585 C C . LEU A 1 76 ? -6.307 -13.119 -10.993 1.00 89.50 76 LEU A C 1
ATOM 587 O O . LEU A 1 76 ? -5.841 -14.257 -11.131 1.00 89.50 76 LEU A O 1
ATOM 591 N N . PRO A 1 77 ? -7.035 -12.541 -11.968 1.00 90.31 77 PRO A N 1
ATOM 592 C CA . PRO A 1 77 ? -7.285 -13.184 -13.255 1.00 90.31 77 PRO A CA 1
ATOM 593 C C . PRO A 1 77 ? -5.992 -13.559 -13.984 1.00 90.31 77 PRO A C 1
ATOM 595 O O . PRO A 1 77 ? -5.033 -12.798 -14.015 1.00 90.31 77 PRO A O 1
ATOM 598 N N . ARG A 1 78 ? -5.952 -14.716 -14.648 1.00 91.06 78 ARG A N 1
ATOM 599 C CA . ARG A 1 78 ? -4.757 -15.108 -15.408 1.00 91.06 78 ARG A CA 1
ATOM 600 C C . ARG A 1 78 ? -4.559 -14.198 -16.624 1.00 91.06 78 ARG A C 1
ATOM 602 O O . ARG A 1 78 ? -5.410 -14.138 -17.509 1.00 91.06 78 ARG A O 1
ATOM 609 N N . LEU A 1 79 ? -3.389 -13.574 -16.707 1.00 90.38 79 LEU A N 1
ATOM 610 C CA . LEU A 1 79 ? -2.979 -12.754 -17.845 1.00 90.38 79 LEU A CA 1
ATOM 611 C C . LEU A 1 79 ? -2.224 -13.580 -18.894 1.00 90.38 79 LEU A C 1
ATOM 613 O O . LEU A 1 79 ? -1.571 -14.574 -18.574 1.00 90.38 79 LEU A O 1
ATOM 617 N N . LYS A 1 80 ? -2.319 -13.163 -20.164 1.00 88.50 80 LYS A N 1
ATOM 618 C CA . LYS A 1 80 ? -1.627 -13.810 -21.296 1.00 88.50 80 LYS A CA 1
ATOM 619 C C . LYS A 1 80 ? -0.311 -13.131 -21.674 1.00 88.50 80 LYS A C 1
ATOM 621 O O . LYS A 1 80 ? 0.594 -13.804 -22.147 1.00 88.50 80 LYS A O 1
ATOM 626 N N . THR A 1 81 ? -0.229 -11.813 -21.511 1.00 85.50 81 THR A N 1
ATOM 627 C CA . THR A 1 81 ? 0.847 -10.980 -22.076 1.00 85.50 81 THR A CA 1
ATOM 628 C C . THR A 1 81 ? 1.728 -10.311 -21.026 1.00 85.50 81 THR A C 1
ATOM 630 O O . THR A 1 81 ? 2.763 -9.761 -21.384 1.00 85.50 81 THR A O 1
ATOM 633 N N . ARG A 1 82 ? 1.328 -10.325 -19.748 1.00 88.12 82 ARG A N 1
ATOM 634 C CA . ARG A 1 82 ? 2.038 -9.665 -18.642 1.00 88.12 82 ARG A CA 1
ATOM 635 C C . ARG A 1 82 ? 1.925 -10.476 -17.353 1.00 88.12 82 ARG A C 1
ATOM 637 O O . ARG A 1 82 ? 1.043 -11.325 -17.230 1.00 88.12 82 ARG A O 1
ATOM 644 N N . SER A 1 83 ? 2.795 -10.186 -16.394 1.00 92.81 83 SER A N 1
ATOM 645 C CA . SER A 1 83 ? 2.717 -10.657 -15.009 1.00 92.81 83 SER A CA 1
ATOM 646 C C . SER A 1 83 ? 2.168 -9.567 -14.089 1.00 92.81 83 SER A C 1
ATOM 648 O O . SER A 1 83 ? 2.164 -8.385 -14.430 1.00 92.81 83 SER A O 1
ATOM 650 N N . TYR A 1 84 ? 1.708 -9.970 -12.907 1.00 95.75 84 TYR A N 1
ATOM 651 C CA . TYR A 1 84 ? 1.423 -9.038 -11.821 1.00 95.75 84 TYR A CA 1
ATOM 652 C C . TYR A 1 84 ? 2.678 -8.758 -10.998 1.00 95.75 84 TYR A C 1
ATOM 654 O O . TYR A 1 84 ? 3.515 -9.642 -10.798 1.00 95.75 84 TYR A O 1
ATOM 662 N N . THR A 1 85 ? 2.749 -7.546 -10.463 1.00 97.31 85 THR A N 1
ATOM 663 C CA . THR A 1 85 ? 3.765 -7.083 -9.519 1.00 97.31 85 THR A CA 1
ATOM 664 C C . THR A 1 85 ? 3.115 -6.239 -8.416 1.00 97.31 85 THR A C 1
ATOM 666 O O . THR A 1 85 ? 1.905 -5.994 -8.433 1.00 97.31 85 THR A O 1
ATOM 669 N N . LEU A 1 86 ? 3.920 -5.793 -7.453 1.00 97.94 86 LEU A N 1
ATOM 670 C CA . LEU A 1 86 ? 3.550 -4.758 -6.495 1.00 97.94 86 LEU A CA 1
ATOM 671 C C . LEU A 1 86 ? 4.187 -3.431 -6.892 1.00 97.94 86 LEU A C 1
ATOM 673 O O . LEU A 1 86 ? 5.365 -3.376 -7.243 1.00 97.94 86 LEU A O 1
ATOM 677 N N . ARG A 1 87 ? 3.426 -2.349 -6.774 1.00 97.88 87 ARG A N 1
ATOM 678 C CA . ARG A 1 87 ? 3.899 -0.976 -6.980 1.00 97.88 87 ARG A CA 1
ATOM 679 C C . ARG A 1 87 ? 3.447 -0.085 -5.836 1.00 97.88 87 ARG A C 1
ATOM 681 O O . ARG A 1 87 ? 2.507 -0.414 -5.116 1.00 97.88 87 ARG A O 1
ATOM 688 N N . GLN A 1 88 ? 4.121 1.040 -5.655 1.00 97.88 88 GLN A N 1
ATOM 689 C CA . GLN A 1 88 ? 3.682 2.072 -4.721 1.00 97.88 88 GLN A CA 1
ATOM 690 C C . GLN A 1 88 ? 2.272 2.578 -5.060 1.00 97.88 88 GLN A C 1
ATOM 692 O O . GLN A 1 88 ? 1.832 2.545 -6.217 1.00 97.88 88 GLN A O 1
ATOM 697 N N . LEU A 1 89 ? 1.573 3.083 -4.040 1.00 97.12 89 LEU A N 1
ATOM 698 C CA . LEU A 1 89 ? 0.354 3.857 -4.255 1.00 97.12 89 LEU A CA 1
ATOM 699 C C . LEU A 1 89 ? 0.660 5.148 -5.035 1.00 97.12 89 LEU A C 1
ATOM 701 O O . LEU A 1 89 ? 1.776 5.674 -5.001 1.00 97.12 89 LEU A O 1
ATOM 705 N N . TYR A 1 90 ? -0.348 5.649 -5.739 1.00 95.31 90 TYR A N 1
ATOM 706 C CA . TYR A 1 90 ? -0.355 6.970 -6.366 1.00 95.31 90 TYR A CA 1
ATOM 707 C C . TYR A 1 90 ? -1.278 7.918 -5.585 1.00 95.31 90 TYR A C 1
ATOM 709 O O . TYR A 1 90 ? -1.842 7.521 -4.562 1.00 95.31 90 TYR A O 1
ATOM 717 N N . ASP A 1 91 ? -1.395 9.170 -6.038 1.00 95.50 91 ASP A N 1
ATOM 718 C CA . ASP A 1 91 ? -2.290 10.161 -5.433 1.00 95.50 91 ASP A CA 1
ATOM 719 C C . ASP A 1 91 ? -3.707 9.579 -5.303 1.00 95.50 91 ASP A C 1
ATOM 721 O O . ASP A 1 91 ? -4.271 9.070 -6.271 1.00 95.50 91 ASP A O 1
ATOM 725 N N . GLY A 1 92 ? -4.270 9.635 -4.097 1.00 95.81 92 GLY A N 1
ATOM 726 C CA . GLY A 1 92 ? -5.542 8.989 -3.788 1.00 95.81 92 GLY A CA 1
ATOM 727 C C . GLY A 1 92 ? -5.839 8.984 -2.294 1.00 95.81 92 GLY A C 1
ATOM 728 O O . GLY A 1 92 ? -5.388 9.861 -1.557 1.00 95.81 92 GLY A O 1
ATOM 729 N N . TYR A 1 93 ? -6.601 7.990 -1.840 1.00 97.81 93 TYR A N 1
ATOM 730 C CA . TYR A 1 93 ? -7.075 7.883 -0.464 1.00 97.81 93 TYR A CA 1
ATOM 731 C C . TYR A 1 93 ? -6.959 6.455 0.058 1.00 97.81 93 TYR A C 1
ATOM 733 O O . TYR A 1 93 ? -7.242 5.495 -0.657 1.00 97.81 93 TYR A O 1
ATOM 741 N N . VAL A 1 94 ? -6.574 6.321 1.326 1.00 98.38 94 VAL A N 1
ATOM 742 C CA . VAL A 1 94 ? -6.607 5.057 2.064 1.00 98.38 94 VAL A CA 1
ATOM 743 C C . VAL A 1 94 ? -7.627 5.161 3.188 1.00 98.38 94 VAL A C 1
ATOM 745 O O . VAL A 1 94 ? -7.620 6.109 3.973 1.00 98.38 94 VAL A O 1
ATOM 748 N N . TYR A 1 95 ? -8.486 4.154 3.278 1.00 98.50 95 TYR A N 1
ATOM 749 C CA . TYR A 1 95 ? 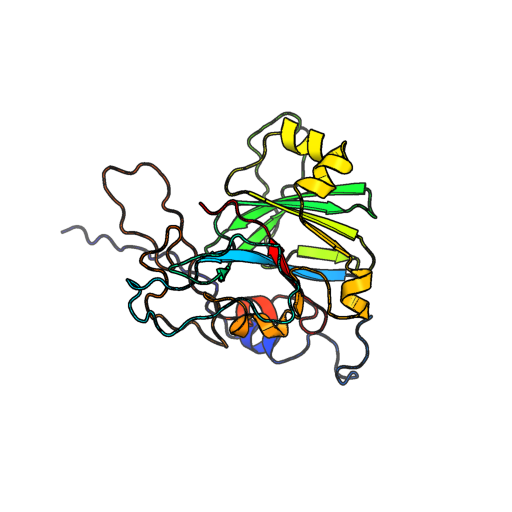-9.497 4.006 4.314 1.00 98.50 95 TYR A CA 1
ATOM 750 C C . TYR A 1 95 ? -9.139 2.828 5.202 1.00 98.50 95 TYR A C 1
ATOM 752 O O . TYR A 1 95 ? -8.787 1.763 4.698 1.00 98.50 95 TYR A O 1
ATOM 760 N N . VAL A 1 96 ? -9.251 3.009 6.514 1.00 98.62 96 VAL A N 1
ATOM 761 C CA . VAL A 1 96 ? -9.000 1.951 7.492 1.00 98.62 96 VAL A CA 1
ATOM 762 C C . VAL A 1 96 ? -10.158 1.891 8.470 1.00 98.62 96 VAL A C 1
ATOM 764 O O . VAL A 1 96 ? -10.408 2.854 9.191 1.00 98.62 96 VAL A O 1
ATOM 767 N N . PHE A 1 97 ? -10.850 0.759 8.518 1.00 98.69 97 PHE A N 1
ATOM 768 C CA . PHE A 1 97 ? -11.748 0.436 9.619 1.00 98.69 97 PHE A CA 1
ATOM 769 C C . PHE A 1 97 ? -10.993 -0.447 10.611 1.00 98.69 97 PHE A C 1
ATOM 771 O O . PHE A 1 97 ? -10.620 -1.572 10.280 1.00 98.69 97 PHE A O 1
ATOM 778 N N . ASP A 1 98 ? -10.752 0.064 11.813 1.00 98.44 98 ASP A N 1
ATOM 779 C CA . ASP A 1 98 ? -10.217 -0.723 12.918 1.00 98.44 98 ASP A CA 1
ATOM 780 C C . ASP A 1 98 ? -11.383 -1.447 13.590 1.00 98.44 98 ASP A C 1
ATOM 782 O O . ASP A 1 98 ? -12.179 -0.837 14.307 1.00 98.44 98 ASP A O 1
ATOM 786 N N . GLU A 1 99 ? -11.511 -2.742 13.308 1.00 98.19 99 GLU A N 1
ATOM 787 C CA . GLU A 1 99 ? -12.601 -3.573 13.812 1.00 98.19 99 GLU A CA 1
ATOM 788 C C . GLU A 1 99 ? -12.513 -3.752 15.326 1.00 98.19 99 GLU A C 1
ATOM 790 O O . GLU A 1 99 ? -13.534 -3.738 16.009 1.00 98.19 99 GLU A O 1
ATOM 795 N N . THR A 1 100 ? -11.296 -3.855 15.860 1.00 97.56 100 THR A N 1
ATOM 796 C CA . THR A 1 100 ? -11.059 -4.014 17.297 1.00 97.56 100 THR A CA 1
ATOM 797 C C . THR A 1 100 ? -11.404 -2.742 18.068 1.00 97.56 100 THR A C 1
ATOM 799 O O . THR A 1 100 ? -11.997 -2.821 19.141 1.00 97.56 100 THR A O 1
ATOM 802 N N . ALA A 1 101 ? -11.061 -1.568 17.530 1.00 97.44 101 ALA A N 1
ATOM 803 C CA . ALA A 1 101 ? -11.346 -0.281 18.166 1.00 97.44 101 ALA A CA 1
ATOM 804 C C . ALA A 1 101 ? -12.716 0.317 17.788 1.00 97.44 101 ALA A C 1
ATOM 806 O O . ALA A 1 101 ? -13.146 1.290 18.405 1.00 97.44 101 ALA A O 1
ATOM 807 N N . GLY A 1 102 ? -13.388 -0.207 16.760 1.00 97.50 102 GLY A N 1
ATOM 808 C CA . GLY A 1 102 ? -14.632 0.357 16.228 1.00 97.50 102 GLY A CA 1
ATOM 809 C C . GLY A 1 102 ? -14.456 1.743 15.593 1.00 97.50 102 GLY A C 1
ATOM 810 O O . GLY A 1 102 ? -15.375 2.565 15.632 1.00 97.50 102 GLY A O 1
ATOM 811 N N . THR A 1 103 ? -13.277 2.037 15.034 1.00 97.44 103 THR A N 1
ATOM 812 C CA . THR A 1 103 ? -12.958 3.354 14.451 1.00 97.44 103 THR A CA 1
ATOM 813 C C . THR A 1 103 ? -12.802 3.283 12.934 1.00 97.44 103 THR A C 1
ATOM 815 O O . THR A 1 103 ? -12.504 2.236 12.370 1.00 97.44 103 THR A O 1
ATOM 818 N N . PHE A 1 104 ? -13.025 4.409 12.254 1.00 97.75 104 PHE A N 1
ATOM 819 C CA . PHE A 1 104 ? -12.832 4.534 10.809 1.00 97.75 104 PHE A CA 1
ATOM 820 C C . PHE A 1 104 ? -11.967 5.750 10.534 1.00 97.75 104 PHE A C 1
ATOM 822 O O . PHE A 1 104 ? -12.283 6.851 10.989 1.00 97.75 104 PHE A O 1
ATOM 829 N N . HIS A 1 105 ? -10.881 5.540 9.808 1.00 97.69 105 HIS A N 1
ATOM 830 C CA . HIS A 1 105 ? -9.888 6.549 9.502 1.00 97.69 105 HIS A CA 1
ATOM 831 C C . HIS A 1 105 ? -9.753 6.717 7.997 1.00 97.69 105 HIS A C 1
ATOM 833 O O . HIS A 1 105 ? -9.754 5.749 7.239 1.00 97.69 105 HIS A O 1
ATOM 839 N N . GLU A 1 106 ? -9.600 7.967 7.589 1.00 98.06 106 GLU A N 1
ATOM 840 C CA . GLU A 1 106 ? -9.362 8.371 6.214 1.00 98.06 106 GLU A CA 1
ATOM 841 C C . GLU A 1 106 ? -7.987 9.032 6.123 1.00 98.06 106 GLU A C 1
ATOM 843 O O . GLU A 1 106 ? -7.611 9.826 6.991 1.00 98.06 106 GLU A O 1
ATOM 848 N N . TYR A 1 107 ? -7.243 8.706 5.071 1.00 98.06 107 TYR A N 1
ATOM 849 C CA . TYR A 1 107 ? -5.928 9.262 4.784 1.00 98.06 107 TYR A CA 1
ATOM 850 C C . TYR A 1 107 ? -5.866 9.699 3.325 1.00 98.06 107 TYR A C 1
ATOM 852 O O . TYR A 1 107 ? -6.244 8.926 2.449 1.00 98.06 107 TYR A O 1
ATOM 860 N N . SER A 1 108 ? -5.353 10.896 3.052 1.00 97.62 108 SER A N 1
ATOM 861 C CA . SER A 1 108 ? -4.926 11.271 1.701 1.00 97.62 108 SER A CA 1
ATOM 862 C C . SER A 1 108 ? -3.518 10.744 1.434 1.00 97.62 108 SER A C 1
ATOM 864 O O . SER A 1 108 ? -2.656 10.825 2.312 1.00 97.62 108 SER A O 1
ATOM 866 N N . VAL A 1 109 ? -3.281 10.253 0.222 1.00 96.38 109 VAL A N 1
ATOM 867 C CA . VAL A 1 109 ? -1.994 9.740 -0.259 1.00 96.38 109 VAL A CA 1
ATOM 868 C C . VAL A 1 109 ? -1.376 10.747 -1.224 1.00 96.38 109 VAL A C 1
ATOM 870 O O . VAL A 1 109 ? -2.047 11.192 -2.154 1.00 96.38 109 VAL A O 1
ATOM 873 N N . SER A 1 110 ? -0.095 11.064 -1.037 1.00 94.88 110 SER A N 1
ATOM 874 C CA . SER A 1 110 ? 0.725 11.808 -2.003 1.00 94.88 110 SER A CA 1
ATOM 875 C C . SER A 1 110 ? 1.776 10.883 -2.613 1.00 94.88 110 SER A C 1
ATOM 877 O O . SER A 1 110 ? 2.625 10.348 -1.908 1.00 94.88 110 SER A O 1
ATOM 879 N N . ALA A 1 111 ? 1.772 10.704 -3.933 1.00 94.69 111 ALA A N 1
ATOM 880 C CA . ALA A 1 111 ? 2.731 9.849 -4.636 1.00 94.69 111 ALA A CA 1
ATOM 881 C C . ALA A 1 111 ? 4.165 10.406 -4.593 1.00 94.69 111 ALA A C 1
ATOM 883 O O . ALA A 1 111 ? 5.141 9.649 -4.626 1.00 94.69 111 ALA A O 1
ATOM 884 N N . SER A 1 112 ? 4.293 11.735 -4.524 1.00 92.50 112 SER A N 1
ATOM 885 C CA . SER A 1 112 ? 5.565 12.464 -4.628 1.00 92.50 112 SER A CA 1
ATOM 886 C C . SER A 1 112 ? 6.531 12.185 -3.470 1.00 92.50 112 SER A C 1
ATOM 888 O O . SER A 1 112 ? 7.753 12.127 -3.655 1.00 92.50 112 SER A O 1
ATOM 890 N N . ASP A 1 113 ? 5.971 11.961 -2.286 1.00 91.94 113 ASP A N 1
ATOM 891 C CA . ASP A 1 113 ? 6.672 11.691 -1.035 1.00 91.94 113 ASP A CA 1
ATOM 892 C C . ASP A 1 113 ? 6.109 10.470 -0.291 1.00 91.94 113 ASP A C 1
ATOM 894 O O . ASP A 1 113 ? 6.602 10.139 0.770 1.00 91.94 113 ASP A O 1
ATOM 898 N N . ALA A 1 114 ? 5.135 9.751 -0.854 1.00 94.94 114 ALA A N 1
ATOM 899 C CA . ALA A 1 114 ? 4.455 8.613 -0.227 1.00 94.94 114 ALA A CA 1
ATOM 900 C C . ALA A 1 114 ? 3.767 8.941 1.115 1.00 94.94 114 ALA A C 1
ATOM 902 O O . ALA A 1 114 ? 3.421 8.023 1.858 1.00 94.94 114 ALA A O 1
ATOM 903 N N . CYS A 1 115 ? 3.543 10.223 1.427 1.00 93.94 115 CYS A N 1
ATOM 904 C CA . CYS A 1 115 ? 2.898 10.632 2.668 1.00 93.94 115 CYS A CA 1
ATOM 905 C C . CYS A 1 115 ? 1.429 10.192 2.712 1.00 93.94 115 CYS A C 1
ATOM 907 O O . CYS A 1 115 ? 0.653 10.461 1.794 1.00 93.94 115 CYS A O 1
ATOM 909 N N . LEU A 1 116 ? 1.057 9.569 3.830 1.00 97.31 116 LEU A N 1
ATOM 910 C CA . LEU A 1 116 ? -0.307 9.296 4.267 1.00 97.31 116 LEU A CA 1
ATOM 911 C C . LEU A 1 116 ? -0.675 10.333 5.329 1.00 97.31 116 LEU A C 1
ATOM 913 O O . LEU A 1 116 ? -0.226 10.245 6.475 1.00 97.31 116 LEU A O 1
ATOM 917 N N . THR A 1 117 ? -1.486 11.315 4.951 1.00 97.00 117 THR A N 1
ATOM 918 C CA . THR A 1 117 ? -1.949 12.378 5.854 1.00 97.00 117 THR A CA 1
ATOM 919 C C . THR A 1 117 ? -3.354 12.067 6.337 1.00 97.00 117 THR A C 1
ATOM 921 O O . THR A 1 117 ? -4.274 11.919 5.535 1.00 97.00 117 THR A O 1
ATOM 924 N N . ARG A 1 118 ? -3.535 11.963 7.657 1.00 96.38 118 ARG A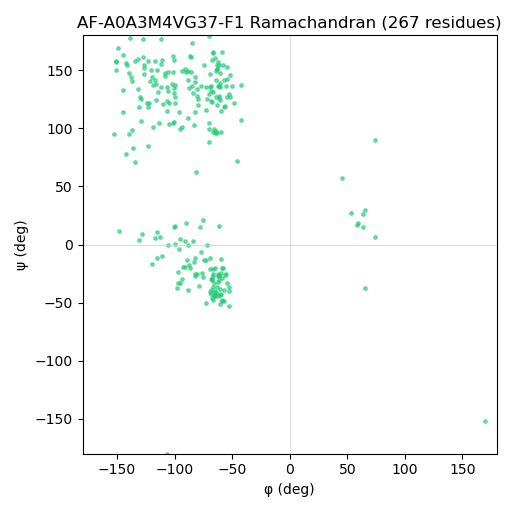 N 1
ATOM 925 C CA . ARG A 1 118 ? -4.838 11.643 8.251 1.00 96.38 118 ARG A CA 1
ATOM 926 C C . ARG A 1 118 ? -5.812 12.810 8.088 1.00 96.38 118 ARG A C 1
ATOM 928 O O . ARG A 1 118 ? -5.513 13.936 8.477 1.00 96.38 118 ARG A O 1
ATOM 935 N N . ILE A 1 119 ? -7.007 12.515 7.587 1.00 96.88 119 ILE A N 1
ATOM 936 C CA . ILE A 1 119 ? -8.134 13.446 7.520 1.00 96.88 119 ILE A CA 1
ATOM 937 C C . ILE A 1 119 ? -9.010 13.197 8.745 1.00 96.88 119 ILE A C 1
ATOM 939 O O . ILE A 1 119 ? -9.797 12.252 8.793 1.00 96.88 119 ILE A O 1
ATOM 943 N N . VAL A 1 120 ? -8.858 14.036 9.768 1.00 95.31 120 VAL A N 1
ATOM 944 C CA . VAL A 1 120 ? -9.705 13.966 10.964 1.00 95.31 120 VAL A CA 1
ATOM 945 C C . VAL A 1 120 ? -11.040 14.646 10.663 1.00 95.31 120 VAL A C 1
ATOM 947 O O . VAL A 1 120 ? -11.103 15.828 10.319 1.00 95.31 120 VAL A O 1
ATOM 950 N N . TRP A 1 121 ? -12.135 13.897 10.768 1.00 93.62 121 TRP A N 1
ATOM 951 C CA . TRP A 1 121 ? -13.465 14.442 10.516 1.00 93.62 121 TRP A CA 1
ATOM 952 C C . TRP A 1 121 ? -13.889 15.380 11.645 1.00 93.62 121 TRP A C 1
ATOM 954 O O . TRP A 1 121 ? -13.909 15.007 12.816 1.00 93.62 121 TRP A O 1
ATOM 964 N N . THR A 1 122 ? -14.245 16.606 11.274 1.00 93.38 122 THR A N 1
ATOM 965 C CA . THR A 1 122 ? -14.788 17.628 12.171 1.00 93.38 122 THR A CA 1
ATOM 966 C C . THR A 1 122 ? -16.247 17.882 11.803 1.00 93.38 122 THR A C 1
ATOM 968 O O . THR A 1 122 ? -16.746 17.351 10.810 1.00 93.38 122 THR A O 1
ATOM 971 N N . GLN A 1 123 ? -16.933 18.744 12.555 1.00 93.12 123 GLN A N 1
ATOM 972 C CA . GLN A 1 123 ? -18.302 19.157 12.221 1.00 93.12 123 GLN A CA 1
ATOM 973 C C . GLN A 1 123 ? -18.421 19.726 10.796 1.00 93.12 123 GLN A C 1
ATOM 975 O O . GLN A 1 123 ? -19.423 19.492 10.130 1.00 93.12 123 GLN A O 1
ATOM 980 N N . ALA A 1 124 ? -17.382 20.400 10.289 1.00 91.62 124 ALA A N 1
ATOM 981 C CA . ALA A 1 124 ? -17.369 20.937 8.927 1.00 91.62 124 ALA A CA 1
ATOM 982 C C . ALA A 1 124 ? -17.309 19.848 7.836 1.00 91.62 124 ALA A C 1
ATOM 984 O O . ALA A 1 124 ? -17.682 20.105 6.692 1.00 91.62 124 ALA A O 1
ATOM 985 N N . HIS A 1 125 ? -16.845 18.643 8.185 1.00 93.62 125 HIS A N 1
ATOM 986 C CA . HIS A 1 125 ? -16.692 17.512 7.269 1.00 93.62 125 HIS A CA 1
ATOM 987 C C . HIS A 1 125 ? -17.928 16.604 7.213 1.00 93.62 125 HIS A C 1
ATOM 989 O O . HIS A 1 125 ? -18.082 15.858 6.245 1.00 93.62 125 HIS A O 1
ATOM 995 N N . LEU A 1 126 ? -18.812 16.658 8.215 1.00 93.06 126 LEU A N 1
ATOM 996 C CA . LEU A 1 126 ? -19.994 15.797 8.266 1.00 93.06 126 LEU A CA 1
ATOM 997 C C . LEU A 1 126 ? -20.910 16.064 7.064 1.00 93.06 126 LEU A C 1
ATOM 999 O O . LEU A 1 126 ? -21.279 17.203 6.781 1.00 93.06 126 LEU A O 1
ATOM 1003 N N . GLY A 1 127 ? -21.270 15.003 6.341 1.00 94.12 127 GLY A N 1
ATOM 1004 C CA . GLY A 1 127 ? -22.123 15.094 5.154 1.00 94.12 127 GLY A CA 1
ATOM 1005 C C . GLY A 1 127 ? -21.446 15.675 3.907 1.00 94.12 127 GLY A C 1
ATOM 1006 O O . GLY A 1 127 ? -22.132 15.924 2.917 1.00 94.12 127 GLY A O 1
ATOM 1007 N N . ARG A 1 128 ? -20.128 15.924 3.926 1.00 96.56 128 ARG A N 1
ATOM 1008 C CA . ARG A 1 128 ? -19.385 16.467 2.777 1.00 96.56 128 ARG A CA 1
ATOM 1009 C C . ARG A 1 128 ? -18.646 15.373 2.025 1.00 96.56 128 ARG A C 1
ATOM 1011 O O . ARG A 1 128 ? -17.970 14.557 2.644 1.00 96.56 128 ARG A O 1
ATOM 1018 N N . ASP A 1 129 ? -18.699 15.417 0.697 1.00 96.38 129 ASP A N 1
ATOM 1019 C CA . ASP A 1 129 ? -17.986 14.466 -0.168 1.00 96.38 129 ASP A CA 1
ATOM 1020 C C . ASP A 1 129 ? -16.518 14.833 -0.393 1.00 96.38 129 ASP A C 1
ATOM 1022 O O . ASP A 1 129 ? -15.695 13.942 -0.574 1.00 96.38 129 ASP A O 1
ATOM 1026 N N . VAL A 1 130 ? -16.188 16.125 -0.314 1.00 94.81 130 VAL A N 1
ATOM 1027 C CA . VAL A 1 130 ? -14.813 16.626 -0.393 1.00 94.81 130 VAL A CA 1
ATOM 1028 C C . VAL A 1 130 ? -14.360 17.030 1.000 1.00 94.81 130 VAL A C 1
ATOM 1030 O O . VAL A 1 130 ? -15.000 17.861 1.651 1.00 94.81 130 VAL A O 1
ATOM 1033 N N . ARG A 1 131 ? -13.270 16.424 1.467 1.00 95.62 131 ARG A N 1
ATOM 1034 C CA . ARG A 1 131 ? -12.704 16.650 2.802 1.00 95.62 131 ARG A CA 1
ATOM 1035 C C . ARG A 1 131 ? -11.190 16.745 2.698 1.00 95.62 131 ARG A C 1
ATOM 1037 O O . ARG A 1 131 ? -10.572 16.016 1.925 1.00 95.62 131 ARG A O 1
ATOM 1044 N N . SER A 1 132 ? -10.596 17.605 3.510 1.00 92.19 132 SER A N 1
ATOM 1045 C CA . SER A 1 132 ? -9.148 17.809 3.566 1.00 92.19 132 SER A CA 1
ATOM 1046 C C . SER A 1 132 ? -8.646 17.659 4.996 1.00 92.19 132 SER A C 1
ATOM 1048 O O . SER A 1 132 ? -9.348 18.007 5.943 1.00 92.19 132 SER A O 1
ATOM 1050 N N . GLY A 1 133 ? -7.427 17.148 5.145 1.00 83.56 133 GLY A N 1
ATOM 1051 C CA . GLY A 1 133 ? -6.702 17.116 6.412 1.00 83.56 133 GLY A CA 1
ATOM 1052 C C . GLY A 1 133 ? -5.448 17.978 6.330 1.00 83.56 133 GLY A C 1
ATOM 1053 O O . GLY A 1 133 ? -4.864 18.122 5.260 1.00 83.56 133 GLY A O 1
ATOM 1054 N N . ASP A 1 134 ? -5.041 18.531 7.464 1.00 83.31 134 ASP A N 1
ATOM 1055 C CA . ASP A 1 134 ? -3.836 19.347 7.654 1.00 83.31 134 ASP A CA 1
ATOM 1056 C C . ASP A 1 134 ? -2.819 18.680 8.599 1.00 83.31 134 ASP A C 1
ATOM 1058 O O . ASP A 1 134 ? -1.845 19.300 9.020 1.00 83.31 134 ASP A O 1
ATOM 1062 N N . GLY A 1 135 ? -3.040 17.405 8.934 1.00 80.25 135 GLY A N 1
ATOM 1063 C CA . GLY A 1 135 ? -2.156 16.642 9.807 1.00 80.25 135 GLY A CA 1
ATOM 1064 C C . GLY A 1 135 ? -0.779 16.370 9.197 1.00 80.25 135 GLY A C 1
ATOM 1065 O O . GLY A 1 135 ? -0.562 16.463 7.987 1.00 80.25 135 GLY A O 1
ATOM 1066 N N . GLU A 1 136 ? 0.158 15.956 10.048 1.00 87.19 136 GLU A N 1
ATOM 1067 C CA . GLU A 1 136 ? 1.461 15.478 9.588 1.00 87.19 136 GLU A CA 1
ATOM 1068 C C . GLU A 1 136 ? 1.320 14.145 8.835 1.00 87.19 136 GLU A C 1
ATOM 1070 O O . GLU A 1 136 ? 0.650 13.210 9.289 1.00 87.19 136 GLU A O 1
ATOM 1075 N N . GLY A 1 137 ? 1.954 14.066 7.664 1.00 90.00 137 GLY A N 1
ATOM 1076 C CA . GLY A 1 137 ? 1.985 12.869 6.830 1.00 90.00 137 GLY A CA 1
ATOM 1077 C C . GLY A 1 137 ? 3.146 11.947 7.193 1.00 90.00 137 GLY A C 1
ATOM 1078 O O . GLY A 1 137 ? 4.250 12.406 7.476 1.00 90.00 137 GLY A O 1
ATOM 1079 N N . ASN A 1 138 ? 2.907 10.637 7.153 1.00 94.75 138 ASN A N 1
ATOM 1080 C CA . ASN A 1 138 ? 3.943 9.615 7.329 1.00 94.75 138 ASN A CA 1
ATOM 1081 C C . ASN A 1 138 ? 3.911 8.626 6.158 1.00 94.75 138 ASN A C 1
ATOM 1083 O O . ASN A 1 138 ? 2.834 8.373 5.626 1.00 94.75 138 ASN A O 1
ATOM 1087 N N . PRO A 1 139 ? 5.030 7.982 5.782 1.00 96.31 139 PRO A N 1
ATOM 1088 C CA . PRO A 1 139 ? 5.032 6.993 4.703 1.00 96.31 139 PRO A CA 1
ATOM 1089 C C . PRO A 1 139 ? 4.481 5.620 5.125 1.00 96.31 139 PRO A C 1
ATOM 1091 O O . PRO A 1 139 ? 4.702 4.612 4.456 1.00 96.31 139 PRO A O 1
ATOM 1094 N N . TYR A 1 140 ? 3.804 5.567 6.271 1.00 97.75 140 TYR A N 1
ATOM 1095 C CA . TYR A 1 140 ? 3.224 4.378 6.872 1.00 97.75 140 TYR A CA 1
ATOM 1096 C C . TYR A 1 140 ? 1.995 4.753 7.703 1.00 97.75 140 TYR A C 1
ATOM 1098 O O . TYR A 1 140 ? 1.852 5.881 8.176 1.00 97.75 140 TYR A O 1
ATOM 1106 N N . LEU A 1 141 ? 1.133 3.769 7.922 1.00 97.88 141 LEU A N 1
ATOM 1107 C CA . LEU A 1 141 ? 0.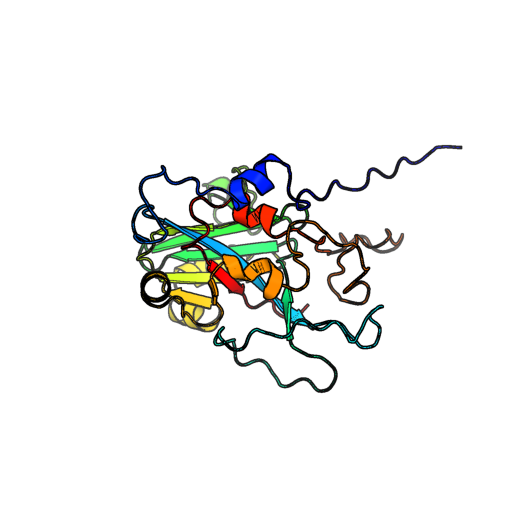067 3.808 8.912 1.00 97.88 141 LEU A CA 1
ATOM 1108 C C . LEU A 1 141 ? 0.559 3.185 10.219 1.00 97.88 141 LEU A C 1
ATOM 1110 O O . LEU A 1 141 ? 1.365 2.257 10.179 1.00 97.88 141 LEU A O 1
ATOM 1114 N N . LEU A 1 142 ? 0.054 3.648 11.360 1.00 96.56 142 LEU A N 1
ATOM 1115 C CA . LEU A 1 142 ? 0.41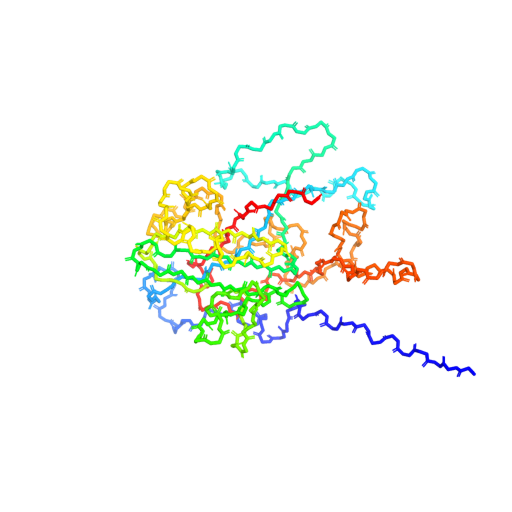3 3.123 12.677 1.00 96.56 142 LEU A CA 1
ATOM 1116 C C . LEU A 1 142 ? -0.848 2.639 13.400 1.00 96.56 142 LEU A C 1
ATOM 1118 O O . LEU A 1 142 ? -1.781 3.420 13.580 1.00 96.56 142 LEU A O 1
ATOM 1122 N N . TYR A 1 143 ? -0.874 1.360 13.777 1.00 97.38 143 TYR A N 1
ATOM 1123 C CA . TYR A 1 143 ? -2.004 0.729 14.467 1.00 97.38 143 TYR A CA 1
ATOM 1124 C C . TYR A 1 143 ? -1.527 -0.256 15.539 1.00 97.38 143 TYR A C 1
ATOM 1126 O O . TYR A 1 143 ? -0.442 -0.826 15.382 1.00 97.38 143 TYR A O 1
ATOM 1134 N N . PRO A 1 144 ? -2.327 -0.522 16.588 1.00 96.38 144 PRO A N 1
ATOM 1135 C CA . PRO A 1 144 ? -1.956 -1.476 17.624 1.00 96.38 144 PRO A CA 1
ATOM 1136 C C . PRO A 1 144 ? -1.770 -2.888 17.070 1.00 96.38 144 PRO A C 1
ATOM 1138 O O . PRO A 1 144 ? -2.595 -3.398 16.313 1.00 96.38 144 PRO A O 1
ATOM 1141 N N . ARG A 1 145 ? -0.711 -3.571 17.512 1.00 94.38 145 ARG A N 1
ATOM 1142 C CA . ARG A 1 145 ? -0.311 -4.906 17.017 1.00 94.38 145 ARG A CA 1
ATOM 1143 C C . ARG A 1 145 ? -1.359 -6.002 17.153 1.00 94.38 145 ARG A C 1
ATOM 1145 O O . ARG A 1 145 ? -1.217 -7.045 16.532 1.00 94.38 145 ARG A O 1
ATOM 1152 N N . ARG A 1 146 ? -2.340 -5.816 18.032 1.00 94.88 146 ARG A N 1
ATOM 1153 C CA . ARG A 1 146 ? -3.372 -6.816 18.331 1.00 94.88 146 ARG A CA 1
ATOM 1154 C C . ARG A 1 146 ? -4.683 -6.550 17.598 1.00 94.88 146 ARG A C 1
ATOM 1156 O O . ARG A 1 146 ? -5.634 -7.297 17.806 1.00 94.88 146 ARG A O 1
ATOM 1163 N N . ASN A 1 147 ? -4.738 -5.495 16.788 1.00 97.38 147 ASN A N 1
ATOM 1164 C CA . ASN A 1 147 ? -5.975 -5.074 16.157 1.00 97.38 147 ASN A CA 1
ATOM 1165 C C . ASN A 1 147 ? -6.185 -5.779 14.822 1.00 97.38 147 ASN A C 1
ATOM 1167 O O . ASN A 1 147 ? -5.246 -6.089 14.085 1.00 97.38 147 ASN A O 1
ATOM 1171 N N . ARG A 1 148 ? -7.458 -5.983 14.503 1.00 98.19 148 ARG A N 1
ATOM 1172 C CA . ARG A 1 148 ? -7.912 -6.433 13.197 1.00 98.19 148 ARG A CA 1
ATOM 1173 C C . ARG A 1 148 ? -8.410 -5.232 12.407 1.00 98.19 148 ARG A C 1
ATOM 1175 O O . ARG A 1 148 ? -9.248 -4.469 12.885 1.00 98.19 148 ARG A O 1
ATOM 1182 N N . LEU A 1 149 ? -7.887 -5.068 11.201 1.00 98.62 149 LEU A N 1
ATOM 1183 C CA . LEU A 1 149 ? -8.177 -3.933 10.336 1.00 98.62 149 LEU A CA 1
ATOM 1184 C C . LEU A 1 149 ? -8.871 -4.385 9.052 1.00 98.62 149 LEU A C 1
ATOM 1186 O O . LEU A 1 149 ? -8.709 -5.518 8.603 1.00 98.62 149 LEU A O 1
ATOM 1190 N N . HIS A 1 150 ? -9.578 -3.451 8.426 1.00 98.56 150 HIS A N 1
ATOM 1191 C CA . HIS A 1 150 ? -10.040 -3.540 7.045 1.00 98.56 150 HIS A CA 1
ATOM 1192 C C . HIS A 1 150 ? -9.523 -2.318 6.299 1.00 98.56 150 HIS A C 1
ATOM 1194 O O . HIS A 1 150 ? -9.803 -1.194 6.716 1.00 98.56 150 HIS A O 1
ATOM 1200 N N . LEU A 1 151 ? -8.758 -2.518 5.227 1.00 98.62 151 LEU A N 1
ATOM 1201 C CA . LEU A 1 151 ? -8.105 -1.448 4.475 1.00 98.62 151 LEU A CA 1
ATOM 1202 C C . LEU A 1 151 ? -8.623 -1.380 3.042 1.00 98.62 151 LEU A C 1
ATOM 1204 O O . LEU A 1 151 ? -8.813 -2.406 2.399 1.00 98.62 151 LEU A O 1
ATOM 1208 N N . ALA A 1 152 ? -8.787 -0.179 2.507 1.00 97.94 152 ALA A N 1
ATOM 1209 C CA . ALA A 1 152 ? -9.079 0.020 1.093 1.00 97.94 152 ALA A CA 1
ATOM 1210 C C . ALA A 1 152 ? -8.299 1.210 0.548 1.00 97.94 152 ALA A C 1
ATOM 1212 O O . ALA A 1 152 ? -8.061 2.180 1.266 1.00 97.94 152 ALA A O 1
ATOM 1213 N N . PHE A 1 153 ? -7.928 1.131 -0.725 1.00 97.88 153 PHE A N 1
ATOM 1214 C CA . PHE A 1 153 ? -7.398 2.252 -1.487 1.00 97.88 153 PHE A CA 1
ATOM 1215 C C . PHE A 1 153 ? -8.441 2.713 -2.507 1.00 97.88 153 PHE A C 1
ATOM 1217 O O . PHE A 1 153 ? -9.218 1.910 -3.020 1.00 97.88 153 PHE A O 1
ATOM 1224 N N . SER A 1 154 ? -8.465 4.011 -2.794 1.00 96.50 154 SER A N 1
ATOM 1225 C CA . SER A 1 154 ? -9.287 4.584 -3.853 1.00 96.50 154 SER A CA 1
ATOM 1226 C C . SER A 1 154 ? -8.560 5.756 -4.515 1.00 96.50 154 SER A C 1
ATOM 1228 O O . SER A 1 154 ? -8.077 6.637 -3.800 1.00 96.50 154 SER A O 1
ATOM 1230 N N . PRO A 1 155 ? -8.521 5.835 -5.858 1.00 94.38 155 PRO A N 1
ATOM 1231 C CA . PRO A 1 155 ? -7.936 6.978 -6.566 1.00 94.38 155 PRO A CA 1
ATOM 1232 C C . PRO A 1 155 ? -8.729 8.275 -6.357 1.00 94.38 155 PRO A C 1
ATOM 1234 O O . PRO A 1 155 ? -8.207 9.373 -6.526 1.00 94.38 155 PRO A O 1
ATOM 1237 N N . VAL A 1 156 ? -10.002 8.154 -5.976 1.00 94.19 156 VAL A N 1
ATOM 1238 C CA . VAL A 1 156 ? -10.902 9.274 -5.693 1.00 94.19 156 VAL A CA 1
ATOM 1239 C C . VAL A 1 156 ? -11.401 9.209 -4.258 1.00 94.19 156 VAL A C 1
ATOM 1241 O O . VAL A 1 156 ? -11.560 8.125 -3.693 1.00 94.19 156 VAL A O 1
ATOM 1244 N N . GLN A 1 157 ? -11.681 10.367 -3.668 1.00 96.88 157 GLN A N 1
ATOM 1245 C CA . GLN A 1 157 ? -12.234 10.418 -2.322 1.00 96.88 157 GLN A CA 1
ATOM 1246 C C . GLN A 1 157 ? -13.618 9.758 -2.302 1.00 96.88 157 GLN A C 1
ATOM 1248 O O . GLN A 1 157 ? -14.491 10.108 -3.096 1.00 96.88 157 GLN A O 1
ATOM 1253 N N . TRP A 1 158 ? -13.833 8.800 -1.400 1.00 97.50 158 TRP A N 1
ATOM 1254 C CA . TRP A 1 158 ? -15.154 8.226 -1.171 1.00 97.50 158 TRP A CA 1
ATOM 1255 C C . TRP A 1 158 ? -16.134 9.307 -0.715 1.00 97.50 158 TRP A C 1
ATOM 1257 O O . TRP A 1 158 ? -15.814 10.161 0.119 1.00 97.50 158 TRP A O 1
ATOM 1267 N N . THR A 1 159 ? -17.355 9.242 -1.246 1.00 97.69 159 THR A N 1
ATOM 1268 C CA . THR A 1 159 ? -18.453 10.099 -0.794 1.00 97.69 159 THR A CA 1
ATOM 1269 C C . THR A 1 159 ? -18.766 9.822 0.671 1.00 97.69 159 THR A C 1
ATOM 1271 O O . THR A 1 159 ? -18.523 8.722 1.179 1.00 97.69 159 THR A O 1
ATOM 1274 N N . TRP A 1 160 ? -19.374 10.797 1.345 1.00 97.31 160 TRP A N 1
ATOM 1275 C CA . TRP A 1 160 ? -19.804 10.637 2.733 1.00 97.31 160 TRP A CA 1
ATOM 1276 C C . TRP A 1 160 ? -20.681 9.391 2.911 1.00 97.31 160 TRP A C 1
ATOM 1278 O O . TRP A 1 160 ? -20.516 8.622 3.856 1.00 97.31 160 TRP A O 1
ATOM 1288 N N . ARG A 1 161 ? -21.572 9.141 1.942 1.00 97.62 161 ARG A N 1
ATOM 1289 C CA . ARG A 1 161 ? -22.457 7.972 1.928 1.00 97.62 161 ARG A CA 1
ATOM 1290 C C . ARG A 1 161 ? -21.689 6.648 1.906 1.00 97.62 161 ARG A C 1
ATOM 1292 O O . ARG A 1 161 ? -22.086 5.730 2.616 1.00 97.62 161 ARG A O 1
ATOM 1299 N N . ILE A 1 162 ? -20.631 6.529 1.100 1.00 97.69 162 ILE A N 1
ATOM 1300 C CA . ILE A 1 162 ? -19.811 5.306 1.053 1.00 97.69 162 ILE A CA 1
ATOM 1301 C C . ILE A 1 162 ? -19.086 5.116 2.386 1.00 97.69 162 ILE A C 1
ATOM 1303 O O . ILE A 1 162 ? -19.084 4.014 2.931 1.00 97.69 162 ILE A O 1
ATOM 1307 N N . CYS A 1 163 ? -18.517 6.189 2.939 1.00 97.81 163 CYS A N 1
ATOM 1308 C CA . CYS A 1 163 ? -17.837 6.145 4.226 1.00 97.81 163 CYS A CA 1
ATOM 1309 C C . CYS A 1 163 ? -18.769 5.682 5.363 1.00 97.81 163 CYS A C 1
ATOM 1311 O O . CYS A 1 163 ? -18.419 4.761 6.099 1.00 97.81 163 CYS A O 1
ATOM 1313 N N . GLU A 1 164 ? -19.973 6.250 5.474 1.00 97.38 164 GLU A N 1
ATOM 1314 C CA . GLU A 1 164 ? -20.981 5.814 6.452 1.00 97.38 164 GLU A CA 1
ATOM 1315 C C . GLU A 1 164 ? -21.436 4.370 6.205 1.00 97.38 164 GLU A C 1
ATOM 1317 O O . GLU A 1 164 ? -21.520 3.572 7.139 1.00 97.38 164 GLU A O 1
ATOM 1322 N N . HIS A 1 165 ? -21.648 3.987 4.941 1.00 97.94 165 HIS A N 1
ATOM 1323 C CA . HIS A 1 165 ? -22.001 2.611 4.590 1.00 97.94 165 HIS A CA 1
ATOM 1324 C C . HIS A 1 165 ? -20.953 1.615 5.095 1.00 97.94 165 HIS A C 1
ATOM 1326 O O . HIS A 1 165 ? -21.306 0.643 5.765 1.00 97.94 165 HIS A O 1
ATOM 1332 N N . MET A 1 166 ? -19.669 1.886 4.842 1.00 97.88 166 MET A N 1
ATOM 1333 C CA . MET A 1 166 ? -18.567 1.035 5.295 1.00 97.88 166 MET A CA 1
ATOM 1334 C C . MET A 1 166 ? -18.400 1.051 6.816 1.00 97.88 166 MET A C 1
ATOM 1336 O O . MET A 1 166 ? -18.023 0.029 7.383 1.00 97.88 166 MET A O 1
ATOM 1340 N N . ARG A 1 167 ? -18.731 2.148 7.511 1.00 96.31 167 ARG A N 1
ATOM 1341 C CA . ARG A 1 167 ? -18.758 2.187 8.986 1.00 96.31 167 ARG A CA 1
ATOM 1342 C C . ARG A 1 167 ? -19.826 1.256 9.564 1.00 96.31 167 ARG A C 1
ATOM 1344 O O . ARG A 1 167 ? -19.555 0.554 10.538 1.00 96.31 167 ARG A O 1
ATOM 1351 N N . SER A 1 168 ? -21.001 1.196 8.943 1.00 96.94 168 SER A N 1
ATOM 1352 C CA . SER A 1 168 ? -22.160 0.481 9.493 1.00 96.94 168 SER A CA 1
ATOM 1353 C C . SER A 1 168 ? -22.320 -0.972 9.030 1.00 96.94 168 SER A C 1
ATOM 1355 O O . SER A 1 168 ? -23.000 -1.731 9.714 1.00 96.94 168 SER A O 1
ATOM 1357 N N . HIS A 1 169 ? -21.701 -1.398 7.921 1.00 97.62 169 HIS A N 1
ATOM 1358 C CA . HIS A 1 169 ? -21.966 -2.717 7.322 1.00 97.62 169 HIS A CA 1
ATOM 1359 C C . HIS A 1 169 ? -20.725 -3.618 7.279 1.00 97.62 169 HIS A C 1
ATOM 1361 O O . HIS A 1 169 ? -19.890 -3.507 6.380 1.00 97.62 169 HIS A O 1
ATOM 1367 N N . ALA A 1 170 ? -20.632 -4.561 8.223 1.00 97.19 170 ALA A N 1
ATOM 1368 C CA . ALA A 1 170 ? -19.521 -5.514 8.311 1.00 97.19 170 ALA A CA 1
ATOM 1369 C C . ALA A 1 170 ? -19.378 -6.395 7.060 1.00 97.19 170 ALA A C 1
ATOM 1371 O O . ALA A 1 170 ? -18.269 -6.539 6.551 1.00 97.19 170 ALA A O 1
ATOM 1372 N N . ASP A 1 171 ? -20.487 -6.896 6.510 1.00 97.00 171 ASP A N 1
ATOM 1373 C CA . ASP A 1 171 ? -20.467 -7.745 5.310 1.00 97.00 171 ASP A CA 1
ATOM 1374 C C . ASP A 1 171 ? -19.929 -6.997 4.086 1.00 97.00 171 ASP A C 1
ATOM 1376 O O . ASP A 1 171 ? -19.190 -7.548 3.273 1.00 97.00 171 ASP A O 1
ATOM 1380 N N . SER A 1 172 ? -20.250 -5.703 3.972 1.00 96.88 172 SER A N 1
ATOM 1381 C CA . SER A 1 172 ? -19.705 -4.860 2.904 1.00 96.88 172 SER A CA 1
ATOM 1382 C C . SER A 1 172 ? -18.208 -4.630 3.078 1.00 96.88 172 SER A C 1
ATOM 1384 O O . SER A 1 172 ? -17.481 -4.685 2.092 1.00 96.88 172 SER A O 1
ATOM 1386 N N . ARG A 1 173 ? -17.726 -4.436 4.313 1.00 96.94 173 ARG A N 1
ATOM 1387 C CA . ARG A 1 173 ? -16.281 -4.356 4.570 1.00 96.94 173 ARG A CA 1
ATOM 1388 C C . ARG A 1 173 ? -15.575 -5.657 4.203 1.00 96.94 173 ARG A C 1
ATOM 1390 O O . ARG A 1 173 ? -14.564 -5.602 3.522 1.00 96.94 173 ARG A O 1
ATOM 1397 N N . ALA A 1 174 ? -16.135 -6.807 4.576 1.00 94.12 174 ALA A N 1
ATOM 1398 C CA . ALA A 1 174 ? -15.557 -8.111 4.255 1.00 94.12 174 ALA A CA 1
ATOM 1399 C C . ALA A 1 174 ? -15.453 -8.379 2.741 1.00 94.12 174 ALA A C 1
ATOM 1401 O O . ALA A 1 174 ? -14.592 -9.148 2.320 1.00 94.12 174 ALA A O 1
ATOM 1402 N N . LEU A 1 175 ? -16.319 -7.755 1.934 1.00 93.12 175 LEU A N 1
ATOM 1403 C CA . LEU A 1 175 ? -16.317 -7.888 0.477 1.00 93.12 175 LEU A CA 1
ATOM 1404 C C . LEU A 1 175 ? -15.409 -6.870 -0.229 1.00 93.12 175 LEU A C 1
ATOM 1406 O O . LEU A 1 175 ? -14.772 -7.209 -1.221 1.00 93.12 175 LEU A O 1
ATOM 1410 N N . TRP A 1 176 ? -15.384 -5.623 0.247 1.00 94.06 176 TRP A N 1
ATOM 1411 C CA . TRP A 1 176 ? -14.793 -4.492 -0.484 1.00 94.06 176 TRP A CA 1
ATOM 1412 C C . TRP A 1 176 ? -13.516 -3.930 0.134 1.00 94.06 176 TRP A C 1
ATOM 1414 O O . TRP A 1 176 ? -12.862 -3.084 -0.473 1.00 94.06 176 TRP A O 1
ATOM 1424 N N . MET A 1 177 ? -13.171 -4.350 1.347 1.00 96.94 177 MET A N 1
ATOM 1425 C CA . MET A 1 177 ? -11.963 -3.925 2.035 1.00 96.94 177 MET A CA 1
ATOM 1426 C C . MET A 1 177 ? -11.095 -5.143 2.330 1.00 96.94 177 MET A C 1
ATOM 1428 O O . MET A 1 177 ? -11.577 -6.226 2.652 1.00 96.94 177 MET A O 1
ATOM 1432 N N . LYS A 1 178 ? -9.783 -4.954 2.253 1.00 96.69 178 LYS A N 1
ATOM 1433 C CA . LYS A 1 178 ? -8.804 -5.979 2.573 1.00 96.69 178 LYS A CA 1
ATOM 1434 C C . LYS A 1 178 ? -8.747 -6.199 4.087 1.00 96.69 178 LYS A C 1
ATOM 1436 O O . LYS A 1 178 ? -8.314 -5.284 4.793 1.00 96.69 178 LYS A O 1
ATOM 1441 N N . PRO A 1 179 ? -9.103 -7.389 4.599 1.00 97.38 179 PRO A N 1
ATOM 1442 C CA . PRO A 1 179 ? -8.892 -7.705 6.001 1.00 97.38 179 PRO A CA 1
ATOM 1443 C C . PRO A 1 179 ? -7.394 -7.851 6.289 1.00 97.38 179 PRO A C 1
ATOM 1445 O O . PRO A 1 179 ? -6.629 -8.324 5.445 1.00 97.38 179 PRO A O 1
ATOM 1448 N N . LEU A 1 180 ? -6.990 -7.463 7.493 1.00 97.94 180 LEU A N 1
ATOM 1449 C CA . LEU A 1 180 ? -5.626 -7.595 7.987 1.00 97.94 180 LEU A CA 1
ATOM 1450 C C . LEU A 1 180 ? -5.650 -7.907 9.484 1.00 97.94 180 LEU A C 1
ATOM 1452 O O . LEU A 1 180 ? -6.061 -7.068 10.288 1.00 97.94 180 LEU A O 1
ATOM 1456 N N . ASP A 1 181 ? -5.200 -9.102 9.861 1.00 97.56 181 ASP A N 1
ATOM 1457 C CA . ASP A 1 181 ? -5.034 -9.484 11.262 1.00 97.56 181 ASP A CA 1
ATOM 1458 C C . ASP A 1 181 ? -3.594 -9.209 11.718 1.00 97.56 181 ASP A C 1
ATOM 1460 O O . ASP A 1 181 ? -2.660 -9.966 11.436 1.00 97.56 181 ASP A O 1
ATOM 1464 N N . LEU A 1 182 ? -3.394 -8.098 12.431 1.00 97.19 182 LEU A N 1
ATOM 1465 C CA . LEU A 1 182 ? -2.057 -7.706 12.878 1.00 97.19 182 LEU A CA 1
ATOM 1466 C C . LEU A 1 182 ? -1.502 -8.651 13.943 1.00 97.19 182 LEU A C 1
ATOM 1468 O O . LEU A 1 182 ? -0.283 -8.838 14.002 1.00 97.19 182 LEU A O 1
ATOM 1472 N N . ALA A 1 183 ? -2.367 -9.268 14.754 1.00 94.75 183 ALA A N 1
ATOM 1473 C CA . ALA A 1 183 ? -1.937 -10.213 15.775 1.00 94.75 183 ALA A CA 1
ATOM 1474 C C . ALA A 1 183 ? -1.365 -11.467 15.108 1.00 94.75 183 ALA A C 1
ATOM 1476 O O . ALA A 1 183 ? -0.263 -11.903 15.457 1.00 94.75 183 ALA A O 1
ATOM 1477 N N . ASN A 1 184 ? -2.071 -11.996 14.103 1.00 94.62 184 ASN A N 1
ATOM 1478 C CA . ASN A 1 184 ? -1.602 -13.144 13.342 1.00 94.62 184 ASN A CA 1
ATOM 1479 C C . ASN A 1 184 ? -0.342 -12.813 12.532 1.00 94.62 184 ASN A C 1
ATOM 1481 O O . ASN A 1 184 ? 0.610 -13.599 12.551 1.00 94.62 184 ASN A O 1
ATOM 1485 N N . PHE A 1 185 ? -0.263 -11.632 11.902 1.00 95.00 185 PHE A N 1
ATOM 1486 C CA . PHE A 1 185 ? 0.968 -11.204 11.231 1.00 95.00 185 PHE A CA 1
ATOM 1487 C C . PHE A 1 185 ? 2.146 -11.142 12.206 1.00 95.00 185 PHE A C 1
ATOM 1489 O O . PHE A 1 185 ? 3.212 -11.675 11.916 1.00 95.00 185 PHE A O 1
ATOM 1496 N N . CYS A 1 186 ? 1.977 -10.531 13.380 1.00 92.38 186 CYS A N 1
ATOM 1497 C CA . CYS A 1 186 ? 3.055 -10.435 14.366 1.00 92.38 186 CYS A CA 1
ATOM 1498 C C . CYS A 1 186 ? 3.522 -11.814 14.858 1.00 92.38 186 CYS A C 1
ATOM 1500 O O . CYS A 1 186 ? 4.702 -11.979 15.167 1.00 92.38 186 CYS A O 1
ATOM 1502 N N . ALA A 1 187 ? 2.618 -12.794 14.935 1.00 91.50 187 ALA A N 1
ATOM 1503 C CA . ALA A 1 187 ? 2.934 -14.148 15.377 1.00 91.50 187 ALA A CA 1
ATOM 1504 C C . ALA A 1 187 ? 3.610 -15.003 14.291 1.00 91.50 187 ALA A C 1
ATOM 1506 O O . ALA A 1 187 ? 4.463 -15.830 14.606 1.00 91.50 187 ALA A O 1
ATOM 1507 N N . THR A 1 188 ? 3.231 -14.822 13.024 1.00 91.44 188 THR A N 1
ATOM 1508 C CA . THR A 1 188 ? 3.580 -15.761 11.939 1.00 91.44 188 THR A CA 1
ATOM 1509 C C . THR A 1 188 ? 4.404 -15.145 10.812 1.00 91.44 188 THR A C 1
ATOM 1511 O O . THR A 1 188 ? 4.992 -15.875 10.015 1.00 91.44 188 THR A O 1
ATOM 1514 N N . LEU A 1 189 ? 4.438 -13.811 10.727 1.00 90.62 189 LEU A N 1
ATOM 1515 C CA . LEU A 1 189 ? 4.909 -13.030 9.578 1.00 90.62 189 LEU A CA 1
ATOM 1516 C C . LEU A 1 189 ? 4.222 -13.427 8.262 1.00 90.62 189 LEU A C 1
ATOM 1518 O O . LEU A 1 189 ? 4.807 -13.295 7.184 1.00 90.62 189 LEU A O 1
ATOM 1522 N N . ASN A 1 190 ? 2.997 -13.949 8.359 1.00 87.31 190 ASN A N 1
ATOM 1523 C CA . ASN A 1 190 ? 2.300 -14.593 7.262 1.00 87.31 190 ASN A CA 1
ATOM 1524 C C . ASN A 1 190 ? 0.797 -14.269 7.292 1.00 87.31 190 ASN A C 1
ATOM 1526 O O . ASN A 1 190 ? -0.020 -15.091 7.698 1.00 87.31 190 ASN A O 1
ATOM 1530 N N . GLU A 1 191 ? 0.444 -13.067 6.833 1.00 94.50 191 GLU A N 1
ATOM 1531 C CA . GLU A 1 191 ? -0.942 -12.667 6.553 1.00 94.50 191 GLU A CA 1
ATOM 1532 C C . GLU A 1 191 ? -1.181 -12.569 5.034 1.00 94.50 191 GLU A C 1
ATOM 1534 O O . GLU A 1 191 ? -0.283 -12.117 4.308 1.00 94.50 191 GLU A O 1
ATOM 1539 N N . PRO A 1 192 ? -2.379 -12.923 4.528 1.00 95.56 192 PRO A N 1
ATOM 1540 C CA . PRO A 1 192 ? -2.717 -12.792 3.112 1.00 95.56 192 PRO A CA 1
ATOM 1541 C C . PRO A 1 192 ? -2.474 -11.394 2.535 1.00 95.56 192 PRO A C 1
ATOM 1543 O O . PRO A 1 192 ? -2.949 -10.384 3.051 1.00 95.56 192 PRO A O 1
ATOM 1546 N N . GLY A 1 193 ? -1.771 -11.318 1.407 1.00 96.06 193 GLY A N 1
ATOM 1547 C CA . GLY A 1 193 ? -1.378 -10.084 0.723 1.00 96.06 193 GLY A CA 1
ATOM 1548 C C . GLY A 1 193 ? -0.432 -9.183 1.519 1.00 96.06 193 GLY A C 1
ATOM 1549 O O . GLY A 1 193 ? -0.440 -7.971 1.302 1.00 96.06 193 GLY A O 1
ATOM 1550 N N . THR A 1 194 ? 0.354 -9.741 2.442 1.00 97.56 194 THR A N 1
ATOM 1551 C CA . THR A 1 194 ? 1.359 -9.000 3.220 1.00 97.56 194 THR A CA 1
ATOM 1552 C C . THR A 1 194 ? 2.752 -9.596 3.055 1.00 97.56 194 THR A C 1
ATOM 1554 O O . THR A 1 194 ? 2.911 -10.769 2.717 1.00 97.56 194 THR A O 1
ATOM 1557 N N . LEU A 1 195 ? 3.776 -8.784 3.319 1.00 97.31 195 LEU A N 1
ATOM 1558 C CA . LEU A 1 195 ? 5.158 -9.236 3.486 1.00 97.31 195 LEU A CA 1
ATOM 1559 C C . LEU A 1 195 ? 5.839 -8.430 4.603 1.00 97.31 195 LEU A C 1
ATOM 1561 O O . LEU A 1 195 ? 5.456 -7.283 4.848 1.00 97.31 195 LEU A O 1
ATOM 1565 N N . PRO A 1 196 ? 6.898 -8.962 5.243 1.00 96.69 196 PRO A N 1
ATOM 1566 C CA . PRO A 1 196 ? 7.758 -8.163 6.111 1.00 96.69 196 PRO A CA 1
ATOM 1567 C C . PRO A 1 196 ? 8.309 -6.942 5.372 1.00 96.69 196 PRO A C 1
ATOM 1569 O O . PRO A 1 196 ? 8.795 -7.064 4.241 1.00 96.69 196 PRO A O 1
ATOM 1572 N N . LEU A 1 197 ? 8.299 -5.774 6.020 1.00 96.69 197 LEU A N 1
ATOM 1573 C CA . LEU A 1 197 ? 8.704 -4.515 5.386 1.00 96.69 197 LEU A CA 1
ATOM 1574 C C . LEU A 1 197 ? 10.150 -4.551 4.866 1.00 96.69 197 LEU A C 1
ATOM 1576 O O . LEU A 1 197 ? 10.465 -3.940 3.853 1.00 96.69 197 LEU A O 1
ATOM 1580 N N . MET A 1 198 ? 11.029 -5.335 5.491 1.00 95.00 198 MET A N 1
ATOM 1581 C CA . MET A 1 198 ? 12.417 -5.526 5.043 1.00 95.00 198 MET A CA 1
ATOM 1582 C C . MET A 1 198 ? 12.551 -6.110 3.622 1.00 95.00 198 MET A C 1
ATOM 1584 O O . MET A 1 198 ? 13.641 -6.094 3.055 1.00 95.00 198 MET A O 1
ATOM 1588 N N . THR A 1 199 ? 11.466 -6.620 3.034 1.00 96.19 199 THR A N 1
ATOM 1589 C CA . THR A 1 199 ? 11.429 -7.133 1.655 1.00 96.19 199 THR A CA 1
ATOM 1590 C C . THR A 1 199 ? 11.042 -6.073 0.617 1.00 96.19 199 THR A C 1
ATOM 1592 O O . THR A 1 199 ? 10.944 -6.388 -0.565 1.00 96.19 199 THR A O 1
ATOM 1595 N N . LEU A 1 200 ? 10.841 -4.812 1.018 1.00 96.88 200 LEU A N 1
ATOM 1596 C CA . LEU A 1 200 ? 10.282 -3.756 0.166 1.00 96.88 200 LEU A CA 1
ATOM 1597 C C . LEU A 1 200 ? 11.014 -3.603 -1.180 1.00 96.88 200 LEU A C 1
ATOM 1599 O O . LEU A 1 200 ? 10.386 -3.715 -2.231 1.00 96.88 200 LEU A O 1
ATOM 1603 N N . ALA A 1 201 ? 12.344 -3.444 -1.163 1.00 97.00 201 ALA A N 1
ATOM 1604 C CA . ALA A 1 201 ? 13.150 -3.303 -2.381 1.00 97.00 201 ALA A CA 1
ATOM 1605 C C . ALA A 1 201 ? 13.160 -4.548 -3.278 1.00 97.00 201 ALA A C 1
ATOM 1607 O O . ALA A 1 201 ? 13.514 -4.444 -4.449 1.00 97.00 201 ALA A O 1
ATOM 1608 N N . THR A 1 202 ? 12.825 -5.734 -2.767 1.00 97.06 202 THR A N 1
ATOM 1609 C CA . THR A 1 202 ? 12.758 -6.961 -3.578 1.00 97.06 202 THR A CA 1
ATOM 1610 C C . THR A 1 202 ? 11.339 -7.277 -4.034 1.00 97.06 202 THR A C 1
ATOM 1612 O O . THR A 1 202 ? 11.182 -7.924 -5.063 1.00 97.06 202 THR A O 1
ATOM 1615 N N . ALA A 1 203 ? 10.320 -6.793 -3.324 1.00 97.50 203 ALA A N 1
ATOM 1616 C CA . ALA A 1 203 ? 8.917 -7.068 -3.611 1.00 97.50 203 ALA A CA 1
ATOM 1617 C C . ALA A 1 203 ? 8.231 -5.990 -4.465 1.00 97.50 203 ALA A C 1
ATOM 1619 O O . ALA A 1 203 ? 7.346 -6.326 -5.245 1.00 97.50 203 ALA A O 1
ATOM 1620 N N . VAL A 1 204 ? 8.613 -4.714 -4.327 1.00 98.25 204 VAL A N 1
ATOM 1621 C CA . VAL A 1 204 ? 7.913 -3.576 -4.953 1.00 98.25 204 VAL A CA 1
ATOM 1622 C C . VAL A 1 204 ? 8.724 -3.033 -6.126 1.00 98.25 204 VAL A C 1
ATOM 1624 O O . VAL A 1 204 ? 9.902 -2.710 -5.982 1.00 98.25 204 VAL A O 1
ATOM 1627 N N . ALA A 1 205 ? 8.132 -2.975 -7.317 1.00 97.69 205 ALA A N 1
ATOM 1628 C CA . ALA A 1 205 ? 8.867 -2.814 -8.570 1.00 97.69 205 ALA A CA 1
ATOM 1629 C C . ALA A 1 205 ? 9.390 -1.413 -8.866 1.00 97.69 205 ALA A C 1
ATOM 1631 O O . ALA A 1 205 ? 10.406 -1.270 -9.546 1.00 97.69 205 ALA A O 1
ATOM 1632 N N . ASP A 1 206 ? 8.758 -0.395 -8.300 1.00 97.06 206 ASP A N 1
ATOM 1633 C CA . ASP A 1 206 ? 9.206 0.996 -8.357 1.00 97.06 206 ASP A CA 1
ATOM 1634 C C . ASP A 1 206 ? 9.945 1.438 -7.079 1.00 97.06 206 ASP A C 1
ATOM 1636 O O . ASP A 1 206 ? 10.159 2.633 -6.873 1.00 97.06 206 ASP A O 1
ATOM 1640 N N . ILE A 1 207 ? 10.371 0.479 -6.241 1.00 98.12 207 ILE A N 1
ATOM 1641 C CA . ILE A 1 207 ? 11.259 0.717 -5.098 1.00 98.12 207 ILE A CA 1
ATOM 1642 C C . ILE A 1 207 ? 12.591 -0.010 -5.297 1.0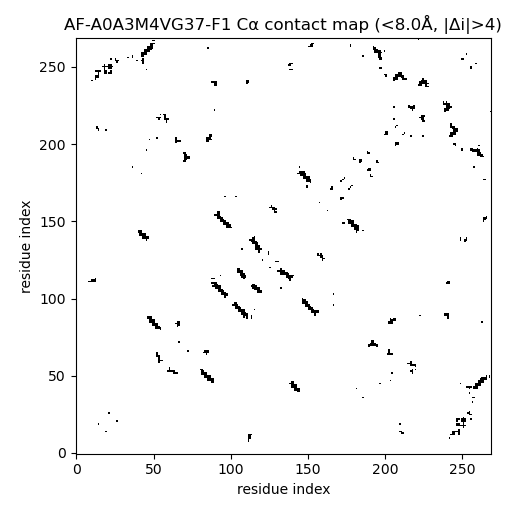0 98.12 207 ILE A C 1
ATOM 1644 O O . ILE A 1 207 ? 12.643 -1.236 -5.453 1.00 98.12 207 ILE A O 1
ATOM 1648 N N . ASP A 1 208 ? 13.674 0.757 -5.236 1.00 97.50 208 ASP A N 1
ATOM 1649 C CA . ASP A 1 208 ? 15.048 0.286 -5.349 1.00 97.50 208 ASP A CA 1
ATOM 1650 C C . ASP A 1 208 ? 15.727 0.171 -3.982 1.00 97.50 208 ASP A C 1
ATOM 1652 O O . ASP A 1 208 ? 15.339 0.793 -2.991 1.00 97.50 208 ASP A O 1
ATOM 1656 N N . LYS A 1 209 ? 16.784 -0.639 -3.926 1.00 96.50 209 LYS A N 1
ATOM 1657 C CA . LYS A 1 209 ? 17.572 -0.830 -2.710 1.00 96.50 209 LYS A CA 1
ATOM 1658 C C . LYS A 1 209 ? 18.550 0.331 -2.522 1.00 96.50 209 LYS A C 1
ATOM 1660 O O . LYS A 1 209 ? 19.416 0.550 -3.362 1.00 96.50 209 LYS A O 1
ATOM 1665 N N . ASN A 1 210 ? 18.501 0.992 -1.369 1.00 94.12 210 ASN A N 1
ATOM 1666 C CA . ASN A 1 210 ? 19.357 2.093 -0.905 1.00 94.12 210 ASN A CA 1
ATOM 1667 C C . ASN A 1 210 ? 19.287 3.419 -1.678 1.00 94.12 210 ASN A C 1
ATOM 1669 O O . ASN A 1 210 ? 19.431 4.476 -1.061 1.00 94.12 210 ASN A O 1
ATOM 1673 N N . TYR A 1 211 ? 19.146 3.390 -3.000 1.00 94.12 211 TYR A N 1
ATOM 1674 C CA . TYR A 1 211 ? 19.105 4.571 -3.859 1.00 94.12 211 TYR A CA 1
ATOM 1675 C C . TYR A 1 211 ? 18.253 4.290 -5.094 1.00 94.12 211 TYR A C 1
ATOM 1677 O O . TYR A 1 211 ? 18.187 3.153 -5.553 1.00 94.12 211 TYR A O 1
ATOM 1685 N N . VAL A 1 212 ? 17.621 5.336 -5.622 1.00 95.50 212 VAL A N 1
ATOM 1686 C CA . VAL A 1 212 ? 16.828 5.264 -6.854 1.00 95.50 212 VAL A CA 1
ATOM 1687 C C . VAL A 1 212 ? 17.745 5.039 -8.054 1.00 95.50 212 VAL A C 1
ATOM 1689 O O . VAL A 1 212 ? 18.785 5.691 -8.178 1.00 95.50 212 VAL A O 1
ATOM 1692 N N . VAL A 1 213 ? 17.344 4.128 -8.939 1.00 94.44 213 VAL A N 1
ATOM 1693 C CA . VAL A 1 213 ? 17.985 3.864 -10.227 1.00 94.44 213 VAL A CA 1
ATOM 1694 C C . VAL A 1 213 ? 17.025 4.269 -11.339 1.00 94.44 213 VAL A C 1
ATOM 1696 O O . VAL A 1 213 ? 16.070 3.560 -11.645 1.00 94.44 213 VAL A O 1
ATOM 1699 N N . GLU A 1 214 ? 17.305 5.413 -11.960 1.00 93.62 214 GLU A N 1
ATOM 1700 C CA . GLU A 1 214 ? 16.540 5.909 -13.103 1.00 93.62 214 GLU A CA 1
ATOM 1701 C C . GLU A 1 214 ? 16.809 5.044 -14.341 1.00 93.62 214 GLU A C 1
ATOM 1703 O O . GLU A 1 214 ? 17.862 5.145 -14.971 1.00 93.62 214 GLU A O 1
ATOM 1708 N N . ASP A 1 215 ? 15.847 4.194 -14.693 1.00 93.94 215 ASP A N 1
ATOM 1709 C CA . ASP A 1 215 ? 15.920 3.279 -15.838 1.00 93.94 215 ASP A CA 1
ATOM 1710 C C . ASP A 1 215 ? 14.697 3.375 -16.761 1.00 93.94 215 ASP A C 1
ATOM 1712 O O . ASP A 1 215 ? 14.561 2.566 -17.666 1.00 93.94 215 ASP A O 1
ATOM 1716 N N . LYS A 1 216 ? 13.819 4.370 -16.558 1.00 93.12 216 LYS A N 1
ATOM 1717 C CA . LYS A 1 216 ? 12.574 4.583 -17.324 1.00 93.12 216 LYS A CA 1
ATOM 1718 C C . LYS A 1 216 ? 11.579 3.411 -17.272 1.00 93.12 216 LYS A C 1
ATOM 1720 O O . LYS A 1 216 ? 10.673 3.361 -18.107 1.00 93.12 216 LYS A O 1
ATOM 1725 N N . ARG A 1 217 ? 11.693 2.504 -16.294 1.00 95.19 217 ARG A N 1
ATOM 1726 C CA . ARG A 1 217 ? 10.710 1.430 -16.097 1.00 95.19 217 ARG A CA 1
ATOM 1727 C C . ARG A 1 217 ? 9.295 1.987 -15.963 1.00 95.19 217 ARG A C 1
ATOM 1729 O O . ARG A 1 217 ? 9.083 3.015 -15.312 1.00 95.19 217 ARG A O 1
ATOM 1736 N N . PHE A 1 218 ? 8.322 1.281 -16.526 1.00 95.00 218 PHE A N 1
ATOM 1737 C CA . PHE A 1 218 ? 6.899 1.634 -16.498 1.00 95.00 218 PHE A CA 1
ATOM 1738 C C . PHE A 1 218 ? 6.527 2.946 -17.206 1.00 95.00 218 PHE A C 1
ATOM 1740 O O . PHE A 1 218 ? 5.420 3.445 -16.986 1.00 95.00 218 PHE A O 1
ATOM 1747 N N . ALA A 1 219 ? 7.399 3.517 -18.045 1.00 93.19 219 ALA A N 1
ATOM 1748 C CA . ALA A 1 219 ? 7.089 4.736 -18.800 1.00 93.19 219 ALA A CA 1
ATOM 1749 C C . ALA A 1 219 ? 5.872 4.583 -19.736 1.00 93.19 219 ALA A C 1
ATOM 1751 O O . ALA A 1 219 ? 5.212 5.566 -20.049 1.00 93.19 219 ALA A O 1
ATOM 1752 N N . ASP A 1 220 ? 5.561 3.355 -20.150 1.00 90.88 220 ASP A N 1
ATOM 1753 C CA . ASP A 1 220 ? 4.427 2.985 -20.999 1.00 90.88 220 ASP A CA 1
ATOM 1754 C C . ASP A 1 220 ? 3.188 2.517 -20.204 1.00 90.88 220 ASP A C 1
ATOM 1756 O O . ASP A 1 220 ? 2.208 2.042 -20.783 1.00 90.88 220 ASP A O 1
ATOM 1760 N N . SER A 1 221 ? 3.229 2.587 -18.869 1.00 90.62 221 SER A N 1
ATOM 1761 C CA . SER A 1 221 ? 2.108 2.188 -18.013 1.00 90.62 221 SER A CA 1
ATOM 1762 C C . SER A 1 221 ? 1.109 3.331 -17.797 1.00 90.62 221 SER A C 1
ATOM 1764 O O . SER A 1 221 ? 1.445 4.498 -17.976 1.00 90.62 221 SER A O 1
ATOM 1766 N N . SER A 1 222 ? -0.110 3.007 -17.347 1.00 89.12 222 SER A N 1
ATOM 1767 C CA . SER A 1 222 ? -1.135 4.010 -17.011 1.00 89.12 222 SER A CA 1
ATOM 1768 C C . SER A 1 222 ? -0.718 4.945 -15.871 1.00 89.12 222 SER A C 1
ATOM 1770 O O . SER A 1 222 ? -1.179 6.079 -15.819 1.00 89.12 222 SER A O 1
ATOM 1772 N N . ILE A 1 223 ? 0.179 4.487 -14.990 1.00 92.19 223 ILE A N 1
ATOM 1773 C CA . ILE A 1 223 ? 0.782 5.275 -13.910 1.00 92.19 223 ILE A CA 1
ATOM 1774 C C . ILE A 1 223 ? 2.312 5.236 -14.081 1.00 92.19 223 ILE A C 1
ATOM 1776 O O . ILE A 1 223 ? 2.972 4.369 -13.491 1.00 92.19 223 ILE A O 1
ATOM 1780 N N . PRO A 1 224 ? 2.904 6.112 -14.907 1.00 94.00 224 PRO A N 1
ATOM 1781 C CA . PRO A 1 224 ? 4.340 6.114 -15.155 1.00 94.00 224 PRO A CA 1
ATOM 1782 C C . PRO A 1 224 ? 5.156 6.507 -13.919 1.00 94.00 224 PRO A C 1
ATOM 1784 O O . PRO A 1 224 ? 4.634 7.009 -12.921 1.00 94.00 224 PRO A O 1
ATOM 1787 N N . THR A 1 225 ? 6.462 6.238 -13.978 1.00 93.88 225 THR A N 1
ATOM 1788 C CA . THR A 1 225 ? 7.426 6.605 -12.924 1.00 93.88 225 THR A CA 1
ATOM 1789 C C . THR A 1 225 ? 8.005 8.004 -13.092 1.00 93.88 225 THR A C 1
ATOM 1791 O O . THR A 1 225 ? 8.517 8.580 -12.135 1.00 93.88 225 THR A O 1
ATOM 1794 N N . ALA A 1 226 ? 7.887 8.575 -14.286 1.00 90.25 226 ALA A N 1
ATOM 1795 C CA . ALA A 1 226 ? 8.194 9.967 -14.560 1.00 90.25 226 ALA A CA 1
ATOM 1796 C C . ALA A 1 226 ? 6.895 10.754 -14.732 1.00 90.25 226 ALA A C 1
ATOM 1798 O O . ALA A 1 226 ? 5.899 10.220 -15.221 1.00 90.25 226 ALA A O 1
ATOM 1799 N N . GLU A 1 227 ? 6.924 12.025 -14.341 1.00 86.50 227 GLU A N 1
ATOM 1800 C CA . GLU A 1 227 ? 5.837 12.954 -14.632 1.00 86.50 227 GLU A CA 1
ATOM 1801 C C . GLU A 1 227 ? 5.675 13.084 -16.158 1.00 86.50 227 GLU A C 1
ATOM 1803 O O . GLU A 1 227 ? 6.662 13.383 -16.842 1.00 86.50 227 GLU A O 1
ATOM 1808 N N . PRO A 1 228 ? 4.474 12.825 -16.710 1.00 78.69 228 PRO A N 1
ATOM 1809 C CA . PRO A 1 228 ? 4.210 13.015 -18.130 1.00 78.69 228 PRO A CA 1
ATOM 1810 C C . PRO A 1 228 ? 4.415 14.469 -18.546 1.00 78.69 228 PRO A C 1
ATOM 1812 O O . PRO A 1 228 ? 4.154 15.392 -17.773 1.00 78.69 228 PRO A O 1
ATOM 1815 N N . GLU A 1 229 ? 4.855 14.689 -19.785 1.00 74.19 229 GLU A N 1
ATOM 1816 C CA . GLU A 1 229 ? 4.938 16.049 -20.311 1.00 74.19 229 GLU A CA 1
ATOM 1817 C C . GLU A 1 229 ? 3.537 16.682 -20.372 1.00 74.19 229 GLU A C 1
ATOM 1819 O O . GLU A 1 229 ? 2.591 16.015 -20.808 1.00 74.19 229 GLU A O 1
ATOM 1824 N N . PRO A 1 230 ? 3.378 17.956 -19.962 1.00 67.88 230 PRO A N 1
ATOM 1825 C CA . PRO A 1 230 ? 2.085 18.623 -19.998 1.00 67.88 230 PRO A CA 1
ATOM 1826 C C . PRO A 1 230 ? 1.559 18.660 -21.434 1.00 67.88 230 PRO A C 1
ATOM 1828 O O . PRO A 1 230 ? 2.139 19.324 -22.296 1.00 67.88 230 PRO A O 1
ATOM 1831 N N . GLN A 1 231 ? 0.455 17.965 -21.699 1.00 66.25 231 GLN A N 1
ATOM 1832 C CA . GLN A 1 231 ? -0.235 18.093 -22.976 1.00 66.25 231 GLN A CA 1
ATOM 1833 C C . GLN A 1 231 ? -1.174 19.305 -22.925 1.00 66.25 231 GLN A C 1
ATOM 1835 O O . GLN A 1 231 ? -1.960 19.412 -21.982 1.00 66.25 231 GLN A O 1
ATOM 1840 N N . PRO A 1 232 ? -1.130 20.207 -23.925 1.00 62.00 232 PRO A N 1
ATOM 1841 C CA . PRO A 1 232 ? -1.922 21.441 -23.933 1.00 62.00 232 PRO A CA 1
ATOM 1842 C C . PRO A 1 232 ? -3.442 21.211 -23.848 1.00 62.00 232 PRO A C 1
ATOM 1844 O O . PRO A 1 232 ? -4.161 22.108 -23.413 1.00 62.00 232 PRO A O 1
ATOM 1847 N N . ASP A 1 233 ? -3.912 20.004 -24.181 1.00 65.19 233 ASP A N 1
ATOM 1848 C CA . ASP A 1 233 ? -5.335 19.665 -24.282 1.00 65.19 233 ASP A CA 1
ATOM 1849 C C . ASP A 1 233 ? -5.853 18.808 -23.103 1.00 65.19 233 ASP A C 1
ATOM 1851 O O . ASP A 1 233 ? -7.036 18.465 -23.056 1.00 65.19 233 ASP A O 1
ATOM 1855 N N . GLN A 1 234 ? -4.998 18.456 -22.131 1.00 57.22 234 GLN A N 1
ATOM 1856 C CA . GLN A 1 234 ? -5.388 17.681 -20.947 1.00 57.22 234 GLN A CA 1
ATOM 1857 C C . GLN A 1 234 ? -5.462 18.575 -19.703 1.00 57.22 234 GLN A C 1
ATOM 1859 O O . GLN A 1 234 ? -4.456 18.918 -19.092 1.00 57.22 234 GLN A O 1
ATOM 1864 N N . ALA A 1 235 ? -6.685 18.921 -19.290 1.00 51.66 235 ALA A N 1
ATOM 1865 C CA . ALA A 1 235 ? -6.936 19.657 -18.046 1.00 51.66 235 ALA A CA 1
ATOM 1866 C C . ALA A 1 235 ? -6.770 18.794 -16.775 1.00 51.66 235 ALA A C 1
ATOM 1868 O O . ALA A 1 235 ? -6.747 19.324 -15.664 1.00 51.66 235 ALA A O 1
ATOM 1869 N N . ALA A 1 236 ? -6.690 17.466 -16.917 1.00 59.53 236 ALA A N 1
ATOM 1870 C CA . ALA A 1 236 ? -6.552 16.548 -15.793 1.00 59.53 236 ALA A CA 1
ATOM 1871 C C . ALA A 1 236 ? -5.093 16.473 -15.320 1.00 59.53 236 ALA A C 1
ATOM 1873 O O . ALA A 1 236 ? -4.171 16.314 -16.120 1.00 59.53 236 ALA A O 1
ATOM 1874 N N . LYS A 1 237 ? -4.888 16.546 -13.999 1.00 66.00 237 LYS A N 1
ATOM 1875 C CA . LYS A 1 237 ? -3.585 16.299 -13.374 1.00 66.00 237 LYS A CA 1
ATOM 1876 C C . LYS A 1 237 ? -3.114 14.898 -13.773 1.00 66.00 237 LYS A C 1
ATOM 1878 O O . LYS A 1 237 ? -3.784 13.915 -13.467 1.00 66.00 237 LYS A O 1
ATOM 1883 N N . SER A 1 238 ? -1.981 14.818 -14.463 1.00 72.50 238 SER A N 1
ATOM 1884 C CA . SER A 1 238 ? -1.393 13.540 -14.859 1.00 72.50 238 SER A CA 1
ATOM 1885 C C . SER A 1 238 ? -1.037 12.720 -13.618 1.00 72.50 238 SER A C 1
ATOM 1887 O O . SER A 1 238 ? -0.342 13.208 -12.725 1.00 72.50 238 SER A O 1
ATOM 1889 N N . LEU A 1 239 ? -1.529 11.482 -13.550 1.00 87.00 239 LEU A N 1
ATOM 1890 C CA . LEU A 1 239 ? -1.195 10.555 -12.473 1.00 87.00 239 LEU A CA 1
ATOM 1891 C C . LEU A 1 239 ? 0.163 9.916 -12.759 1.00 87.00 239 LEU A C 1
ATOM 1893 O O . LEU A 1 239 ? 0.381 9.361 -13.830 1.00 87.00 239 LEU A O 1
ATOM 1897 N N . PHE A 1 240 ? 1.069 9.970 -11.791 1.00 91.81 240 PHE A N 1
ATOM 1898 C CA . PHE A 1 240 ? 2.362 9.297 -11.850 1.00 91.81 240 PHE A CA 1
ATOM 1899 C C . PHE A 1 240 ? 2.816 8.938 -10.436 1.00 91.81 240 PHE A C 1
ATOM 1901 O O . PHE A 1 240 ? 2.396 9.564 -9.460 1.00 91.81 240 PHE A O 1
ATOM 1908 N N . THR A 1 241 ? 3.699 7.949 -10.325 1.00 94.44 241 THR A N 1
ATOM 1909 C CA . THR A 1 241 ? 4.311 7.575 -9.047 1.00 94.44 241 THR A CA 1
ATOM 1910 C C . THR A 1 241 ? 5.818 7.512 -9.204 1.00 94.44 241 THR A C 1
ATOM 1912 O O . THR A 1 241 ? 6.316 6.546 -9.781 1.00 94.44 241 THR A O 1
ATOM 1915 N N . PRO A 1 242 ? 6.566 8.492 -8.670 1.00 95.38 242 PRO A N 1
ATOM 1916 C CA . PRO A 1 242 ? 8.010 8.504 -8.815 1.00 95.38 242 PRO A CA 1
ATOM 1917 C C . PRO A 1 242 ? 8.658 7.301 -8.138 1.00 95.38 242 PRO A C 1
ATOM 1919 O O . PRO A 1 242 ? 8.147 6.793 -7.131 1.00 95.38 242 PRO A O 1
ATOM 1922 N N . LEU A 1 243 ? 9.807 6.884 -8.671 1.00 97.12 243 LEU A N 1
ATOM 1923 C CA . LEU A 1 243 ? 10.643 5.858 -8.054 1.00 97.12 243 LEU A CA 1
ATOM 1924 C C . LEU A 1 243 ? 10.991 6.234 -6.605 1.00 97.12 243 LEU A C 1
ATOM 1926 O O . LEU A 1 243 ? 11.026 7.408 -6.221 1.00 97.12 243 LEU A O 1
ATOM 1930 N N . GLY A 1 244 ? 11.233 5.220 -5.779 1.00 97.19 244 GLY A N 1
ATOM 1931 C CA . GLY A 1 244 ? 11.658 5.404 -4.395 1.00 97.19 244 GLY A CA 1
ATOM 1932 C C . GLY A 1 244 ? 12.807 4.484 -4.014 1.00 97.19 244 GLY A C 1
ATOM 1933 O O . GLY A 1 244 ? 13.013 3.439 -4.618 1.00 97.19 244 GLY A O 1
ATOM 1934 N N . ALA A 1 245 ? 13.551 4.863 -2.984 1.00 97.62 245 ALA A N 1
ATOM 1935 C CA . ALA A 1 245 ? 14.539 4.011 -2.343 1.00 97.62 245 ALA A CA 1
ATOM 1936 C C . ALA A 1 245 ? 13.945 3.420 -1.057 1.00 97.62 245 ALA A C 1
ATOM 1938 O O . ALA A 1 245 ? 13.356 4.148 -0.263 1.00 97.62 245 ALA A O 1
ATOM 1939 N N . ASP A 1 246 ? 14.124 2.126 -0.806 1.00 97.56 246 ASP A N 1
ATOM 1940 C CA . ASP A 1 246 ? 13.584 1.433 0.376 1.00 97.56 246 ASP A CA 1
ATOM 1941 C C . ASP A 1 246 ? 13.936 2.104 1.710 1.00 97.56 246 ASP A C 1
ATOM 1943 O O . ASP A 1 246 ? 13.104 2.178 2.614 1.00 97.56 246 ASP A O 1
ATOM 1947 N N . VAL A 1 247 ? 15.145 2.655 1.808 1.00 96.62 247 VAL A N 1
ATOM 1948 C CA . VAL A 1 247 ? 15.650 3.418 2.953 1.00 96.62 247 VAL A CA 1
ATOM 1949 C C . VAL A 1 247 ? 14.750 4.593 3.334 1.00 96.62 247 VAL A C 1
ATOM 1951 O O . VAL A 1 247 ? 14.757 4.969 4.502 1.00 96.62 247 VAL A O 1
ATOM 1954 N N . TYR A 1 248 ? 13.956 5.135 2.404 1.00 96.69 248 TYR A N 1
ATOM 1955 C CA . TYR A 1 248 ? 12.945 6.148 2.697 1.00 96.69 248 TYR A CA 1
ATOM 1956 C C . TYR A 1 248 ? 11.897 5.600 3.680 1.00 96.69 248 TYR A C 1
ATOM 1958 O O . TYR A 1 248 ? 11.688 6.169 4.746 1.00 96.69 248 TYR A O 1
ATOM 1966 N N . TRP A 1 249 ? 11.307 4.435 3.406 1.00 96.81 249 TRP A N 1
ATOM 1967 C CA . TRP A 1 249 ? 10.357 3.804 4.329 1.00 96.81 249 TRP A CA 1
ATOM 1968 C C . TRP A 1 249 ? 11.063 3.216 5.550 1.00 96.81 249 TRP A C 1
ATOM 1970 O O . TRP A 1 249 ? 10.691 3.516 6.684 1.00 96.81 249 TRP A O 1
ATOM 1980 N N . LEU A 1 250 ? 12.120 2.424 5.336 1.00 95.88 250 LEU A N 1
ATOM 1981 C CA . LEU A 1 250 ? 12.842 1.724 6.406 1.00 95.88 250 LEU A CA 1
ATOM 1982 C C . LEU A 1 250 ? 13.471 2.682 7.425 1.00 95.88 250 LEU A C 1
ATOM 1984 O O . LEU A 1 250 ? 13.607 2.331 8.596 1.00 95.88 250 LEU A O 1
ATOM 1988 N N . GLY A 1 251 ? 13.864 3.879 6.986 1.00 93.25 251 GLY A N 1
ATOM 1989 C CA . GLY A 1 251 ? 14.428 4.919 7.836 1.00 93.25 251 GLY A CA 1
ATOM 1990 C C . GLY A 1 251 ? 13.386 5.721 8.610 1.00 93.25 251 GLY A C 1
ATOM 1991 O O . GLY A 1 251 ? 13.701 6.238 9.685 1.00 93.25 251 GLY A O 1
ATOM 1992 N N . ASN A 1 252 ? 12.150 5.805 8.112 1.00 93.50 252 ASN A N 1
ATOM 1993 C CA . ASN A 1 252 ? 11.082 6.590 8.732 1.00 93.50 252 ASN A CA 1
ATOM 1994 C C . ASN A 1 252 ? 10.208 5.771 9.692 1.00 93.50 252 ASN A C 1
ATOM 1996 O O . ASN A 1 252 ? 9.772 6.321 10.702 1.00 93.50 252 ASN A O 1
ATOM 2000 N N . VAL A 1 253 ? 10.033 4.461 9.479 1.00 92.75 253 VAL A N 1
ATOM 2001 C CA . VAL A 1 253 ? 9.256 3.624 10.412 1.00 92.75 253 VAL A CA 1
ATOM 2002 C C . VAL A 1 253 ? 9.887 3.554 11.819 1.00 92.75 253 VAL A C 1
ATOM 2004 O O . VAL A 1 253 ? 11.114 3.672 11.952 1.00 92.75 253 VAL A O 1
ATOM 2007 N N . PRO A 1 254 ? 9.087 3.370 12.889 1.00 89.75 254 PRO A N 1
ATOM 2008 C CA . PRO A 1 254 ? 9.604 3.227 14.253 1.00 89.75 254 PRO A CA 1
ATOM 2009 C C . PRO A 1 254 ? 10.381 1.920 14.475 1.00 89.75 254 PRO A C 1
ATOM 2011 O O . PRO A 1 254 ? 11.448 1.937 15.084 1.00 89.75 254 PRO A O 1
ATOM 2014 N N . ASP A 1 255 ? 9.869 0.799 13.952 1.00 89.25 255 ASP A N 1
ATOM 2015 C CA . ASP A 1 255 ? 10.483 -0.532 14.047 1.00 89.25 255 ASP A CA 1
ATOM 2016 C C . ASP A 1 255 ? 10.338 -1.293 12.721 1.00 89.25 255 ASP A C 1
ATOM 2018 O O . ASP A 1 255 ? 9.325 -1.939 12.454 1.00 89.25 255 ASP A O 1
ATOM 2022 N N . ARG A 1 256 ? 11.369 -1.231 11.875 1.00 87.56 256 ARG A N 1
ATOM 2023 C CA . ARG A 1 256 ? 11.362 -1.856 10.544 1.00 87.56 256 ARG A CA 1
ATOM 2024 C C . ARG A 1 256 ? 11.319 -3.387 10.561 1.00 87.56 256 ARG A C 1
ATOM 2026 O O . ARG A 1 256 ? 10.851 -3.976 9.591 1.00 87.56 256 ARG A O 1
ATOM 2033 N N . CYS A 1 257 ? 11.793 -4.029 11.630 1.00 85.81 257 CYS A N 1
ATOM 2034 C CA . CYS A 1 257 ? 11.904 -5.489 11.710 1.00 85.81 257 CYS A CA 1
ATOM 2035 C C . CYS A 1 257 ? 10.548 -6.157 11.935 1.00 85.81 257 CYS A C 1
ATOM 2037 O O . CYS A 1 257 ? 10.342 -7.296 11.525 1.00 85.81 257 CYS A O 1
ATOM 2039 N N . SER A 1 258 ? 9.628 -5.442 12.573 1.00 87.25 258 SER A N 1
ATOM 2040 C CA . SER A 1 258 ? 8.295 -5.937 12.899 1.00 87.25 258 SER A CA 1
ATOM 2041 C C . SER A 1 258 ? 7.182 -5.228 12.127 1.00 87.25 258 SER A C 1
ATOM 2043 O O . SER A 1 258 ? 6.016 -5.468 12.415 1.00 87.25 258 SER A O 1
ATOM 2045 N N . SER A 1 259 ? 7.538 -4.358 11.178 1.00 94.88 259 SER A N 1
ATOM 2046 C CA . SER A 1 259 ? 6.612 -3.671 10.271 1.00 94.88 259 SER A CA 1
ATOM 2047 C C . SER A 1 259 ? 6.306 -4.514 9.036 1.00 94.88 259 SER A C 1
ATOM 2049 O O . SER A 1 259 ? 7.078 -5.406 8.666 1.00 94.88 259 SER A O 1
ATOM 2051 N N . LEU A 1 260 ? 5.212 -4.190 8.349 1.00 97.56 260 LEU A N 1
ATOM 2052 C CA 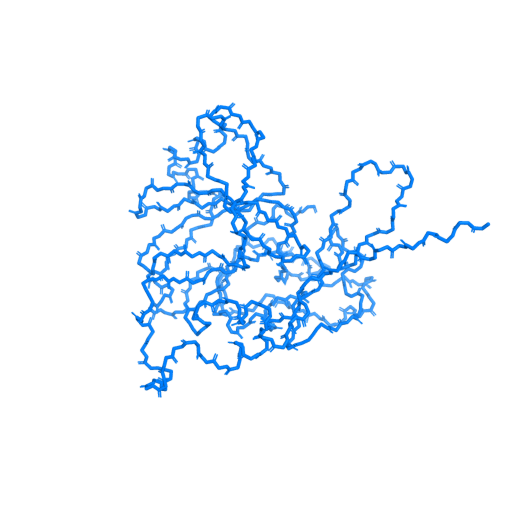. LEU A 1 260 ? 4.800 -4.888 7.132 1.00 97.56 260 LEU A CA 1
ATOM 2053 C C . LEU A 1 260 ? 4.537 -3.951 5.959 1.00 97.56 260 LEU A C 1
ATOM 2055 O O . LEU A 1 260 ? 4.280 -2.760 6.134 1.00 97.56 260 LEU A O 1
ATOM 2059 N N . LEU A 1 261 ? 4.550 -4.532 4.763 1.00 97.75 261 LEU A N 1
ATOM 2060 C CA . LEU A 1 261 ? 3.836 -3.993 3.614 1.00 97.75 261 LEU A CA 1
ATOM 2061 C C . LEU A 1 261 ? 2.542 -4.779 3.393 1.00 97.75 261 LEU A C 1
ATOM 2063 O O . LEU A 1 261 ? 2.500 -5.985 3.652 1.00 97.75 261 LEU A O 1
ATOM 2067 N N . VAL A 1 262 ? 1.509 -4.108 2.890 1.00 98.25 262 VAL A N 1
ATOM 2068 C CA . VAL A 1 262 ? 0.215 -4.717 2.550 1.00 98.25 262 VAL A CA 1
ATOM 2069 C C . VAL A 1 262 ? -0.201 -4.312 1.140 1.00 98.25 262 VAL A C 1
ATOM 2071 O O . VAL A 1 262 ? -0.229 -3.127 0.818 1.00 98.25 262 VAL A O 1
ATOM 2074 N N . ALA A 1 263 ? -0.511 -5.289 0.290 1.00 97.75 263 ALA A N 1
ATOM 2075 C CA . ALA A 1 263 ? -1.009 -5.050 -1.059 1.00 97.75 263 ALA A CA 1
ATOM 2076 C C . ALA A 1 263 ? -2.516 -4.787 -1.019 1.00 97.75 263 ALA A C 1
ATOM 2078 O O . ALA A 1 263 ? -3.283 -5.676 -0.655 1.00 97.75 263 ALA A O 1
ATOM 2079 N N . LEU A 1 264 ? -2.921 -3.569 -1.364 1.00 97.31 264 LEU A N 1
ATOM 2080 C CA . LEU A 1 264 ? -4.312 -3.163 -1.505 1.00 97.31 264 LEU A CA 1
ATOM 2081 C C . LEU A 1 264 ? -4.787 -3.405 -2.935 1.00 97.31 264 LEU A C 1
ATOM 2083 O O . LEU A 1 264 ? -4.014 -3.297 -3.895 1.00 97.31 264 LEU A O 1
ATOM 2087 N N . ASP A 1 265 ? -6.073 -3.717 -3.054 1.00 93.00 265 ASP A N 1
ATOM 2088 C CA . ASP A 1 265 ? -6.723 -3.753 -4.349 1.00 93.00 265 ASP A CA 1
ATOM 2089 C C . ASP A 1 265 ? -6.783 -2.323 -4.891 1.00 93.00 265 ASP A C 1
ATOM 2091 O O . ASP A 1 265 ? -7.290 -1.398 -4.256 1.00 93.00 265 ASP A O 1
ATOM 2095 N N . ASP A 1 266 ? -6.201 -2.158 -6.067 1.00 84.81 266 ASP A N 1
ATOM 2096 C CA . ASP A 1 266 ? -6.359 -0.995 -6.917 1.00 84.81 266 ASP A CA 1
ATOM 2097 C C . ASP A 1 266 ? -7.242 -1.496 -8.056 1.00 84.81 266 ASP A C 1
ATOM 2099 O O . ASP A 1 266 ? -6.822 -2.444 -8.734 1.00 84.81 266 ASP A O 1
ATOM 2103 N N . PRO A 1 267 ? -8.479 -0.989 -8.222 1.00 66.00 267 PRO A N 1
ATOM 2104 C CA . PRO A 1 267 ? -9.276 -1.314 -9.393 1.00 66.00 267 PRO A CA 1
ATOM 2105 C C . PRO A 1 267 ? -8.456 -0.837 -10.584 1.00 66.00 267 PRO A C 1
ATOM 2107 O O . PRO A 1 267 ? -8.411 0.360 -10.837 1.00 66.00 267 PRO A O 1
ATOM 2110 N N . LEU A 1 268 ? -7.714 -1.778 -11.182 1.00 49.50 268 LEU A N 1
ATOM 2111 C CA . LEU A 1 268 ? -6.639 -1.540 -12.139 1.00 49.50 268 LEU A CA 1
ATOM 2112 C C . LEU A 1 268 ? -7.102 -0.440 -13.090 1.00 49.50 268 LEU A C 1
ATOM 2114 O O . LEU A 1 268 ? -8.040 -0.683 -13.848 1.00 49.50 268 LEU A O 1
ATOM 2118 N N . GLY A 1 269 ? -6.525 0.759 -12.942 1.00 43.38 269 GLY A N 1
ATOM 2119 C CA . GLY A 1 269 ? -6.922 1.925 -13.731 1.00 43.38 269 GLY A CA 1
ATOM 2120 C C . GLY A 1 269 ? -6.976 1.614 -15.218 1.00 43.38 269 GLY A C 1
ATOM 2121 O O . GLY A 1 269 ? -6.074 0.877 -15.688 1.00 43.38 269 GLY A O 1
#

Sequence (269 aa):
MKTHATVRPMTKKHGTLQERRGARFDKSPSSATCACSLKTADIAIVPVRYALDRSHYDVDPAQLKPLPARGQWSPLPRLKTRSYTLRQLYDGYVYVFDETAGTFHEYSVSASDACLTRIVWTQAHLGRDVRSGDGEGNPYLLYPRRNRLHLAFSPVQWTWRICEHMRSHADSRALWMKPLDLANFCATLNEPGTLPLMTLATAVADIDKNYVVEDKRFADSSIPTAEPEPQPDQAAKSLFTPLGADVYWLGNVPDRCSSLLVALDDPLG

Solvent-accessible surface area (backbone atoms only — not comparable to full-atom values): 15283 Å² total; per-residue (Å²): 136,84,82,77,78,77,77,69,80,81,60,65,24,51,28,53,74,66,22,45,48,35,48,71,45,74,83,62,78,94,86,61,72,98,77,72,93,71,81,58,71,50,32,42,38,29,72,27,19,58,39,76,37,52,39,87,82,31,86,61,42,82,77,64,43,58,62,60,90,83,23,57,62,76,92,68,83,88,65,92,83,52,52,50,17,30,28,72,53,45,55,25,29,41,39,37,38,33,66,70,78,74,44,76,47,42,24,45,33,37,23,56,61,49,26,38,23,44,37,74,83,47,84,89,38,64,88,37,51,75,78,79,54,89,53,81,54,34,63,46,46,79,44,54,37,77,35,38,37,31,37,36,53,36,76,55,75,66,41,40,68,56,52,53,48,54,74,73,30,68,70,56,35,71,73,72,24,50,68,43,53,35,42,54,24,74,75,64,68,64,39,70,26,29,43,54,36,82,43,42,39,78,39,25,67,50,25,27,70,66,39,60,74,93,71,64,60,39,62,86,43,92,59,12,38,56,81,74,79,86,52,96,84,56,91,65,84,80,65,35,32,50,60,23,7,35,19,34,52,38,22,67,44,78,52,42,89,70,14,30,31,35,54,33,70,50,84,77,125

InterPro domains:
  IPR046864 Toxin VasX, N-terminal region [PF20249] (36-185)

pLDDT: mean 87.82, std 16.62, range [29.88, 98.69]

Organism: Pseudomonas cichorii (NCBI:txid36746)

Radius of gyration: 18.93 Å; Cα contacts (8 Å, |Δi|>4): 555; chains: 1; bounding box: 44×51×49 Å